Protein AF-0000000069560281 (afdb_homodimer)

Solvent-accessible surface area (backbone atoms only — not comparable to full-atom values): 14621 Å² total; per-residue (Å²): 123,73,56,8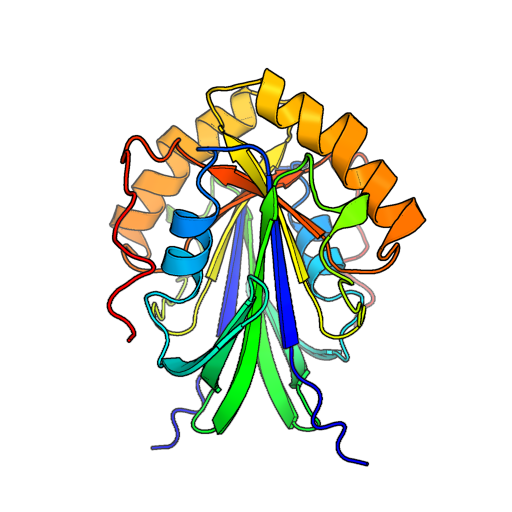0,68,67,30,37,41,36,32,35,24,57,86,56,19,25,64,69,58,49,58,46,48,71,44,64,55,45,57,71,41,85,72,50,74,56,96,66,27,39,32,31,32,36,54,55,72,82,37,77,40,53,36,33,42,34,66,38,43,60,87,38,56,87,72,64,56,81,64,80,73,44,42,61,58,26,37,35,41,41,30,16,22,69,91,32,68,64,45,39,50,45,36,66,70,45,43,48,56,50,36,35,74,73,59,46,69,70,40,33,71,44,40,34,49,26,70,57,46,80,67,79,73,80,60,71,81,52,69,87,104,122,74,58,82,69,67,30,36,41,37,32,37,24,57,88,56,19,24,66,69,56,50,58,44,48,73,45,64,53,46,56,70,4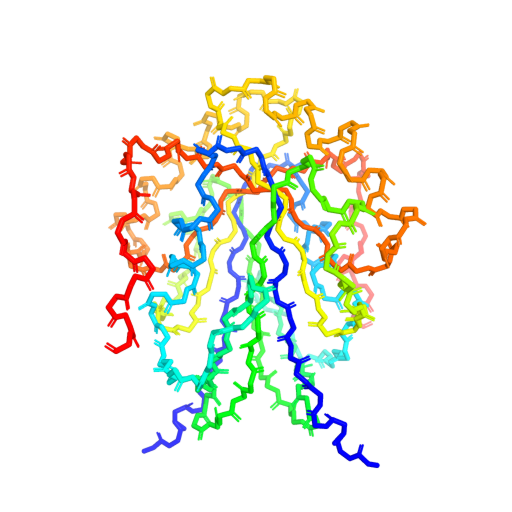1,84,73,50,75,56,95,67,28,38,32,30,31,36,55,55,72,82,36,77,40,53,36,34,40,33,66,36,44,60,87,39,58,84,74,51,68,83,65,80,72,44,43,62,57,24,39,35,42,39,31,15,22,70,91,32,69,63,45,40,49,46,37,66,71,45,42,48,57,50,36,34,73,73,59,46,67,69,40,33,69,46,40,32,48,28,69,58,46,81,65,81,72,80,62,72,84,53,66,87,102

Organism: Araneus ventricosus (NCBI:txid182803)

Sequence (266 aa):
MQGTGRHTLVIVGDSHVGKTSIARRVFQNRDLIFVSAMNGATEYQVSIQGRKFPIKILEIRNSAFLTENAIQCDAERDFAFFCYAIDDPESFQHVSERCIPLFKEHVCDTMTMVLIGNKRDHRHNAEVVHNLSMQGTGRHTLVIVGDSHVGKTSIARRVFQNRDLIFVSAMNGATEYQVSIQGRKFPIKILEIRNSAFLTENAIQCDAERDFAFFCYAIDDPESFQHVSERCIPLFKEHVCDTMTMVLIGNKRDHRHNAEVVHNLS

InterPro domains:
  IPR001806 Small GTPase [PF00071] (9-128)
  IPR003578 Small GTPase Rho [PTHR24072] (8-131)
  IPR027417 P-loop containing nucleoside triphosphate hydrolase [G3DSA:3.40.50.300] (6-131)
  IPR027417 P-loop containing nucleoside triphosphate hydrolase [SSF52540] (8-125)

pLDDT: mean 82.06, std 18.05, range [24.64, 96.75]

Foldseek 3Di:
DPCLDEEEEEEEFAPQLCSVVVVCVVCVPWDWAWDDDDQQKTWIWTDDPRDTHIYIYHYYYLVPPQPGDLPDDDQVGYEYEYTGEPVDVVRVCCRPVPRLVVCCVRPNVRHHYDYDYDHGDPDPDPPPVPPVD/DPCLDEEEEEEEFAPQLQSVVVVCVVCVPWDWAWDDDDQQKTWIWTDDPRDTHIYIYHYDYLVPPQPGDLPDDDQVGYEYEYTGEPVDVVRVCCRVVPRLVVCLVRRNVRHHYDYDYDHGDPPPPPDPVPPVD

Radius of gyration: 18.12 Å; Cα contacts (8 Å, |Δi|>4): 502; chains: 2; bounding box: 47×47×41 Å

Secondary structure (DSSP, 8-state):
----PPEEEEEEE-TTSSHHHHHHHHHTTS-EEEEEEETTEEEEEEEETTEEEEEEEEEEETTTTTTT------TTT-EEEEEEETT-HHHHHHIIIIIHHHHHHHT-SSSEEEEEEE--------STTTTT-/----PPEEEEEEE-TTSSHHHHHHHHHTTS-EEEEEEETTEEEEEEEETTEEEEEEEEEEETTTTTTS------TTT-EEEEEEETT-HHHHHHIIIIIHHHHHHHT-SSSEEEEEEE--------STTSTT-

Nearest PDB structures (foldseek):
  5n6o-assembly2_B  TM=6.800E-01  e=5.739E-06  Homo sapiens
  8gi6-assembly1_A  TM=6.087E-01  e=3.661E-06  Homo sapiens
  1m7b-assembly1_A  TM=6.892E-01  e=1.823E-05  Homo sapiens
  8gi3-assembly1_A  TM=6.063E-01  e=4.733E-06  Homo sapiens
  4xsh-assembly1_A  TM=6.094E-01  e=8.436E-06  Homo sapiens

Structure (mmCIF, N/CA/C/O backbone):
data_AF-0000000069560281-model_v1
#
loop_
_entity.id
_entity.type
_entity.pdbx_description
1 polymer 'Uncharacterized protein'
#
loop_
_atom_site.group_PDB
_atom_site.id
_atom_site.type_symbol
_atom_site.label_atom_id
_atom_site.label_alt_id
_atom_site.label_comp_id
_atom_site.label_asym_id
_atom_site.label_entity_id
_atom_site.label_seq_id
_atom_site.pdbx_PDB_ins_code
_atom_site.Cartn_x
_atom_site.Cartn_y
_atom_site.Cartn_z
_atom_site.occupancy
_atom_site.B_iso_or_equiv
_atom_site.auth_seq_id
_atom_site.auth_comp_id
_atom_site.auth_asym_id
_atom_site.auth_atom_id
_atom_site.pdbx_PDB_model_num
ATOM 1 N N . MET A 1 1 ? -4.438 -28.047 4.051 1 29.66 1 MET A N 1
ATOM 2 C CA . MET A 1 1 ? -5.5 -27.391 3.285 1 29.66 1 MET A CA 1
ATOM 3 C C . MET A 1 1 ? -4.992 -26.125 2.609 1 29.66 1 MET A C 1
ATOM 5 O O . MET A 1 1 ? -4.363 -25.281 3.252 1 29.66 1 MET A O 1
ATOM 9 N N . GLN A 1 2 ? -4.453 -26.203 1.404 1 38.09 2 GLN A N 1
ATOM 10 C CA . GLN A 1 2 ? -3.943 -25.094 0.603 1 38.09 2 GLN A CA 1
ATOM 11 C C . GLN A 1 2 ? -4.719 -23.812 0.881 1 38.09 2 GLN A C 1
ATOM 13 O O . GLN A 1 2 ? -5.938 -23.766 0.687 1 38.09 2 GLN A O 1
ATOM 18 N N . GLY A 1 3 ? -4.684 -23.25 1.915 1 45.06 3 GLY A N 1
ATOM 19 C CA . GLY A 1 3 ? -5.551 -22.234 2.49 1 45.06 3 GLY A CA 1
ATOM 20 C C . GLY A 1 3 ? -5.984 -21.172 1.486 1 45.06 3 GLY A C 1
ATOM 21 O O . GLY A 1 3 ? -5.148 -20.453 0.938 1 45.06 3 GLY A O 1
ATOM 22 N N . THR A 1 4 ? -6.938 -21.531 0.646 1 55 4 THR A N 1
ATOM 23 C CA . THR A 1 4 ? -7.711 -20.891 -0.412 1 55 4 THR A CA 1
ATOM 24 C C . THR A 1 4 ? -8.227 -19.531 0.041 1 55 4 THR A C 1
ATOM 26 O O . THR A 1 4 ? -9.281 -19.062 -0.411 1 55 4 THR A O 1
ATOM 29 N N . GLY A 1 5 ? -7.578 -18.969 1.004 1 70.62 5 GLY A N 1
ATOM 30 C CA . GLY A 1 5 ? -8.336 -17.875 1.585 1 70.62 5 GLY A CA 1
ATOM 31 C C . GLY A 1 5 ? -8.188 -16.578 0.82 1 70.62 5 GLY A C 1
ATOM 32 O O . GLY A 1 5 ? -7.25 -16.406 0.04 1 70.62 5 GLY A O 1
ATOM 33 N N . ARG A 1 6 ? -9.219 -15.875 0.735 1 80.69 6 ARG A N 1
ATOM 34 C CA . ARG A 1 6 ? -9.383 -14.57 0.096 1 80.69 6 ARG A CA 1
ATOM 35 C C . ARG A 1 6 ? -8.562 -13.5 0.808 1 80.69 6 ARG A C 1
ATOM 37 O O . ARG A 1 6 ? -8.477 -13.492 2.037 1 80.69 6 ARG A O 1
ATOM 44 N N . HIS A 1 7 ? -7.875 -12.766 -0.031 1 88.5 7 HIS A N 1
ATOM 45 C CA . HIS A 1 7 ? -7.242 -11.562 0.494 1 88.5 7 HIS A CA 1
ATOM 46 C C . HIS A 1 7 ? -8.234 -10.406 0.56 1 88.5 7 HIS A C 1
ATOM 48 O O . HIS A 1 7 ? -9.062 -10.234 -0.341 1 88.5 7 HIS A O 1
ATOM 54 N N . THR A 1 8 ? -8.188 -9.734 1.678 1 90.19 8 THR A N 1
ATOM 55 C CA . THR A 1 8 ? -9.07 -8.578 1.81 1 90.19 8 THR A CA 1
ATOM 56 C C . THR A 1 8 ? -8.258 -7.297 1.953 1 90.19 8 THR A C 1
ATOM 58 O O . THR A 1 8 ? -7.285 -7.254 2.711 1 90.19 8 THR A O 1
ATOM 61 N N . LEU A 1 9 ? -8.57 -6.328 1.176 1 93.44 9 LEU A N 1
ATOM 62 C CA . LEU A 1 9 ? -8.086 -4.961 1.349 1 93.44 9 LEU A CA 1
ATOM 63 C C . LEU A 1 9 ? -9.172 -4.07 1.938 1 93.44 9 LEU A C 1
ATOM 65 O O . LEU A 1 9 ? -10.188 -3.814 1.292 1 93.44 9 LEU A O 1
ATOM 69 N N . VAL A 1 10 ? -8.93 -3.648 3.172 1 92.31 10 VAL A N 1
ATOM 70 C CA . VAL A 1 10 ? -9.852 -2.734 3.84 1 92.31 10 VAL A CA 1
ATOM 71 C C . VAL A 1 10 ? -9.352 -1.299 3.691 1 92.31 10 VAL A C 1
ATOM 73 O O . VAL A 1 10 ? -8.203 -0.994 4.031 1 92.31 10 VAL A O 1
ATOM 76 N N . ILE A 1 11 ? -10.211 -0.471 3.148 1 93.44 11 ILE A N 1
ATOM 77 C CA . ILE A 1 11 ? -9.875 0.94 2.988 1 93.44 11 ILE A CA 1
ATOM 78 C C . ILE A 1 11 ? -10.773 1.787 3.893 1 93.44 11 ILE A C 1
ATOM 80 O O . ILE A 1 11 ? -11.992 1.778 3.75 1 93.44 11 ILE A O 1
ATOM 84 N N . VAL A 1 12 ? -10.094 2.5 4.824 1 93 12 VAL A N 1
ATOM 85 C CA . VAL A 1 12 ? -10.812 3.271 5.832 1 93 12 VAL A CA 1
ATOM 86 C C . VAL A 1 12 ? -10.461 4.75 5.699 1 93 12 VAL A C 1
ATOM 88 O O . VAL A 1 12 ? -9.305 5.102 5.445 1 93 12 VAL A O 1
ATOM 91 N N . GLY A 1 13 ? -11.406 5.602 5.906 1 94.25 13 GLY A N 1
ATOM 92 C CA . GLY A 1 13 ? -11.203 7.039 5.895 1 94.25 13 GLY A CA 1
ATOM 93 C C . GLY A 1 13 ? -12.5 7.828 5.883 1 94.25 13 GLY A C 1
ATOM 94 O O . GLY A 1 13 ? -13.578 7.254 5.742 1 94.25 13 GLY A O 1
ATOM 95 N N . ASP A 1 14 ? -12.352 9.133 6.043 1 93.12 14 ASP A N 1
ATOM 96 C CA . ASP A 1 14 ? -13.516 10.023 5.965 1 93.12 14 ASP A CA 1
ATOM 97 C C . ASP A 1 14 ? -14.062 10.086 4.543 1 93.12 14 ASP A C 1
ATOM 99 O O . ASP A 1 14 ? -13.477 9.516 3.619 1 93.12 14 ASP A O 1
ATOM 103 N N . SER A 1 15 ? -15.219 10.695 4.461 1 90.75 15 SER A N 1
ATOM 104 C CA . SER A 1 15 ? -15.766 10.961 3.133 1 90.75 15 SER A CA 1
ATOM 105 C C . SER A 1 15 ? -14.859 11.891 2.334 1 90.75 15 SER A C 1
ATOM 107 O O . SER A 1 15 ? -14.305 12.844 2.881 1 90.75 15 SER A O 1
ATOM 109 N N . HIS A 1 16 ? -14.641 11.539 1.041 1 92.38 16 HIS A N 1
ATOM 110 C CA . HIS A 1 16 ? -14.016 12.414 0.055 1 92.38 16 HIS A CA 1
ATOM 111 C C . HIS A 1 16 ? -12.5 12.438 0.226 1 92.38 16 HIS A C 1
ATOM 113 O O . HIS A 1 16 ? -11.828 13.336 -0.286 1 92.38 16 HIS A O 1
ATOM 119 N N . VAL A 1 17 ? -11.938 11.445 0.992 1 94.56 17 VAL A N 1
ATOM 120 C CA . VAL A 1 17 ? -10.492 11.492 1.191 1 94.56 17 VAL A CA 1
ATOM 121 C C . VAL A 1 17 ? -9.789 10.672 0.113 1 94.56 17 VAL A C 1
ATOM 123 O O . VAL A 1 17 ? -8.57 10.492 0.149 1 94.56 17 VAL A O 1
ATOM 126 N N . GLY A 1 18 ? -10.57 9.977 -0.85 1 93.81 18 GLY A N 1
ATOM 127 C CA . GLY A 1 18 ? -9.953 9.297 -1.979 1 93.81 18 GLY A CA 1
ATOM 128 C C . GLY A 1 18 ? -9.945 7.789 -1.832 1 93.81 18 GLY A C 1
ATOM 129 O O . GLY A 1 18 ? -9.094 7.113 -2.414 1 93.81 18 GLY A O 1
ATOM 130 N N . LYS A 1 19 ? -10.859 7.195 -1.043 1 92.88 19 LYS A N 1
ATOM 131 C CA . LYS A 1 19 ? -10.914 5.75 -0.826 1 92.88 19 LYS A CA 1
ATOM 132 C C . LYS A 1 19 ? -11.164 5.008 -2.135 1 92.88 19 LYS A C 1
ATOM 134 O O . LYS A 1 19 ? -10.43 4.082 -2.479 1 92.88 19 LYS A O 1
ATOM 139 N N . THR A 1 20 ? -12.125 5.531 -2.889 1 89.81 20 THR A N 1
ATOM 140 C CA . THR A 1 20 ? -12.469 4.895 -4.156 1 89.81 20 THR A CA 1
ATOM 141 C C . THR A 1 20 ? -11.359 5.086 -5.18 1 89.81 20 THR A C 1
ATOM 143 O O . THR A 1 20 ? -11.039 4.168 -5.938 1 89.81 20 THR A O 1
ATOM 146 N N . SER A 1 21 ? -10.766 6.27 -5.164 1 92.69 21 SER A N 1
ATOM 147 C CA . SER A 1 21 ? -9.695 6.566 -6.113 1 92.69 21 SER A CA 1
ATOM 148 C C . SER A 1 21 ? -8.469 5.688 -5.859 1 92.69 21 SER A C 1
ATOM 150 O O . SER A 1 21 ? -7.852 5.191 -6.805 1 92.69 21 SER A O 1
ATOM 152 N N . ILE A 1 22 ? -8.102 5.512 -4.602 1 93.25 22 ILE A N 1
ATOM 153 C CA . ILE A 1 22 ? -6.918 4.707 -4.32 1 93.25 22 ILE A CA 1
ATOM 154 C C . ILE A 1 22 ? -7.195 3.244 -4.648 1 93.25 22 ILE A C 1
ATOM 156 O O . ILE A 1 22 ? -6.312 2.529 -5.125 1 93.25 22 ILE A O 1
ATOM 160 N N . ALA A 1 23 ? -8.398 2.705 -4.344 1 92.38 23 ALA A N 1
ATOM 161 C CA . ALA A 1 23 ? -8.758 1.346 -4.738 1 92.38 23 ALA A CA 1
ATOM 162 C C . ALA A 1 23 ? -8.578 1.146 -6.242 1 92.38 23 ALA A C 1
ATOM 164 O O . ALA A 1 23 ? -7.988 0.152 -6.676 1 92.38 23 ALA A O 1
ATOM 165 N N . ARG A 1 24 ? -9.023 2.104 -6.934 1 91.12 24 ARG A N 1
ATOM 166 C CA . ARG A 1 24 ? -8.898 2.047 -8.383 1 91.12 24 ARG A CA 1
ATOM 167 C C . ARG A 1 24 ? -7.438 2.105 -8.812 1 91.12 24 ARG A C 1
ATOM 169 O O . ARG A 1 24 ? -7 1.327 -9.664 1 91.12 24 ARG A O 1
ATOM 176 N N . ARG A 1 25 ? -6.707 3.008 -8.266 1 89.19 25 ARG A N 1
ATOM 177 C CA . ARG A 1 25 ? -5.316 3.217 -8.672 1 89.19 25 ARG A CA 1
ATOM 178 C C . ARG A 1 25 ? -4.473 1.98 -8.383 1 89.19 25 ARG A C 1
ATOM 180 O O . ARG A 1 25 ? -3.635 1.594 -9.203 1 89.19 25 ARG A O 1
ATOM 187 N N . VAL A 1 26 ? -4.68 1.379 -7.27 1 91 26 VAL A N 1
ATOM 188 C CA . VAL A 1 26 ? -3.879 0.228 -6.863 1 91 26 VAL A CA 1
ATOM 189 C C . VAL A 1 26 ? -4.098 -0.923 -7.84 1 91 26 VAL A C 1
ATOM 191 O O . VAL A 1 26 ? -3.178 -1.7 -8.109 1 91 26 VAL A O 1
ATOM 194 N N . PHE A 1 27 ? -5.211 -0.964 -8.477 1 90 27 PHE A N 1
ATOM 195 C CA . PHE A 1 27 ? -5.504 -2.119 -9.312 1 90 27 PHE A CA 1
ATOM 196 C C . PHE A 1 27 ? -5.582 -1.715 -10.781 1 90 27 PHE A C 1
ATOM 198 O O . PHE A 1 27 ? -5.93 -2.531 -11.641 1 90 27 PHE A O 1
ATOM 205 N N . GLN A 1 28 ? -5.316 -0.511 -11.062 1 87.94 28 GLN A N 1
ATOM 206 C CA . GLN A 1 28 ? -5.523 0.038 -12.398 1 87.94 28 GLN A CA 1
ATOM 207 C C . GLN A 1 28 ? -4.691 -0.707 -13.438 1 87.94 28 GLN A C 1
ATOM 209 O O . GLN A 1 28 ? -5.121 -0.879 -14.578 1 87.94 28 GLN A O 1
ATOM 214 N N . ASN A 1 29 ? -3.494 -1.218 -13.078 1 88.12 29 ASN A N 1
ATOM 215 C CA . ASN A 1 29 ? -2.619 -1.883 -14.039 1 88.12 29 ASN A CA 1
ATOM 216 C C . ASN A 1 29 ? -2.719 -3.402 -13.93 1 88.12 29 ASN A C 1
ATOM 218 O O . ASN A 1 29 ? -1.888 -4.125 -14.484 1 88.12 29 ASN A O 1
ATOM 222 N N . ARG A 1 30 ? -3.781 -3.812 -13.242 1 88.38 30 ARG A N 1
ATOM 223 C CA . ARG A 1 30 ? -3.889 -5.246 -13 1 88.38 30 ARG A CA 1
ATOM 224 C C . ARG A 1 30 ? -5.016 -5.859 -13.82 1 88.38 30 ARG A C 1
ATOM 226 O O . ARG A 1 30 ? -5.977 -5.172 -14.18 1 88.38 30 ARG A O 1
ATOM 233 N N . ASP A 1 31 ? -4.758 -7.047 -14.078 1 90.31 31 ASP A N 1
ATOM 234 C CA . ASP A 1 31 ? -5.816 -7.832 -14.711 1 90.31 31 ASP A CA 1
ATOM 235 C C . ASP A 1 31 ? -6.828 -8.32 -13.672 1 90.31 31 ASP A C 1
ATOM 237 O O . ASP A 1 31 ? -6.539 -9.234 -12.898 1 90.31 31 ASP A O 1
ATOM 241 N N . LEU A 1 32 ? -8.008 -7.637 -13.703 1 92.12 32 LEU A N 1
ATOM 242 C CA . LEU A 1 32 ? -9.047 -7.926 -12.719 1 92.12 32 LEU A CA 1
ATOM 243 C C . LEU A 1 32 ? -10.289 -8.508 -13.398 1 92.12 32 LEU A C 1
ATOM 245 O O . LEU A 1 32 ? -10.672 -8.07 -14.484 1 92.12 32 LEU A O 1
ATOM 249 N N . ILE A 1 33 ? -10.883 -9.445 -12.734 1 94.31 33 ILE A N 1
ATOM 250 C CA . ILE A 1 33 ? -12.172 -9.992 -13.125 1 94.31 33 ILE A CA 1
ATOM 251 C C . ILE A 1 33 ? -13.188 -9.781 -12 1 94.31 33 ILE A C 1
ATOM 253 O O . ILE A 1 33 ? -12.992 -10.258 -10.883 1 94.31 33 ILE A O 1
ATOM 257 N N . PHE A 1 34 ? -14.195 -9.141 -12.359 1 94.81 34 PHE A N 1
ATOM 258 C CA . PHE A 1 34 ? -15.234 -8.891 -11.367 1 94.81 34 PHE A CA 1
ATOM 259 C C . PHE A 1 34 ? -15.953 -10.18 -11 1 94.81 34 PHE A C 1
ATOM 261 O O . PHE A 1 34 ? -16.297 -10.984 -11.875 1 94.81 34 PHE A O 1
ATOM 268 N N . VAL A 1 35 ? -16.203 -10.305 -9.664 1 95 35 VAL A N 1
ATOM 269 C CA . VAL A 1 35 ? -16.875 -11.5 -9.18 1 95 35 VAL A CA 1
ATOM 270 C C . VAL A 1 35 ? -18.234 -11.117 -8.578 1 95 35 VAL A C 1
ATOM 272 O O . VAL A 1 35 ? -19.266 -11.602 -9.031 1 95 35 VAL A O 1
ATOM 275 N N . SER A 1 36 ? -18.141 -10.18 -7.586 1 93.81 36 SER A N 1
ATOM 276 C CA . SER A 1 36 ? -19.391 -9.805 -6.922 1 93.81 36 SER A CA 1
ATOM 277 C C . SER A 1 36 ? -19.219 -8.492 -6.156 1 93.81 36 SER A C 1
ATOM 279 O O . SER A 1 36 ? -18.109 -8.031 -5.934 1 93.81 36 SER A O 1
ATOM 281 N N . ALA A 1 37 ? -20.359 -7.824 -5.879 1 89.81 37 ALA A N 1
ATOM 282 C CA . ALA A 1 37 ? -20.469 -6.695 -4.957 1 89.81 37 ALA A CA 1
ATOM 283 C C . ALA A 1 37 ? -21.609 -6.887 -3.973 1 89.81 37 ALA A C 1
ATOM 285 O O . ALA A 1 37 ? -22.781 -6.996 -4.383 1 89.81 37 ALA A O 1
ATOM 286 N N . MET A 1 38 ? -21.125 -7.039 -2.682 1 83.56 38 MET A N 1
ATOM 287 C CA . MET A 1 38 ? -22.141 -7.289 -1.658 1 83.56 38 MET A CA 1
ATOM 288 C C . MET A 1 38 ? -21.719 -6.695 -0.32 1 83.56 38 MET A C 1
ATOM 290 O O . MET A 1 38 ? -20.531 -6.695 0.02 1 83.56 38 MET A O 1
ATOM 294 N N . ASN A 1 39 ? -22.703 -6.129 0.426 1 76.31 39 ASN A N 1
ATOM 295 C CA . ASN A 1 39 ? -22.5 -5.676 1.798 1 76.31 39 ASN A CA 1
ATOM 296 C C . ASN A 1 39 ? -21.375 -4.656 1.893 1 76.31 39 ASN A C 1
ATOM 298 O O . ASN A 1 39 ? -20.531 -4.738 2.783 1 76.31 39 ASN A O 1
ATOM 302 N N . GLY A 1 40 ? -21.188 -3.934 0.835 1 74.56 40 GLY A N 1
ATOM 303 C CA . GLY A 1 40 ? -20.203 -2.852 0.862 1 74.56 40 GLY A CA 1
ATOM 304 C C . GLY A 1 40 ? -18.828 -3.277 0.399 1 74.56 40 GLY A C 1
ATOM 305 O O . GLY A 1 40 ? -17.875 -2.492 0.454 1 74.56 40 GLY A O 1
ATOM 306 N N . ALA A 1 41 ? -18.812 -4.609 -0.007 1 85.94 41 ALA A N 1
ATOM 307 C CA . ALA A 1 41 ? -17.531 -5.117 -0.491 1 85.94 41 ALA A CA 1
ATOM 308 C C . ALA A 1 41 ? -17.609 -5.496 -1.968 1 85.94 41 ALA A C 1
ATOM 310 O O . ALA A 1 41 ? -18.688 -5.848 -2.465 1 85.94 41 ALA A O 1
ATOM 311 N N . THR A 1 42 ? -16.547 -5.332 -2.607 1 91.56 42 THR A N 1
ATOM 312 C CA . THR A 1 42 ? -16.406 -5.801 -3.982 1 91.56 42 THR A CA 1
ATOM 313 C C . THR A 1 42 ? -15.344 -6.891 -4.078 1 91.56 42 THR A C 1
ATOM 315 O O . THR A 1 42 ? -14.234 -6.734 -3.555 1 91.56 42 THR A O 1
ATOM 318 N N . GLU A 1 43 ? -15.742 -7.922 -4.773 1 92.69 43 GLU A N 1
ATOM 319 C CA . GLU A 1 43 ? -14.805 -9.031 -4.926 1 92.69 43 GLU A CA 1
ATOM 320 C C . GLU A 1 43 ? -14.328 -9.156 -6.371 1 92.69 43 GLU A C 1
ATOM 322 O O . GLU A 1 43 ? -15.125 -9.047 -7.305 1 92.69 43 GLU A O 1
ATOM 327 N N . TYR A 1 44 ? -13.055 -9.367 -6.512 1 94.12 44 TYR A N 1
ATOM 328 C CA . TYR A 1 44 ? -12.414 -9.594 -7.805 1 94.12 44 TYR A CA 1
ATOM 329 C C . TYR A 1 44 ? -11.531 -10.828 -7.777 1 94.12 44 TYR A C 1
ATOM 331 O O . TYR A 1 44 ? -11.227 -11.359 -6.703 1 94.12 44 TYR A O 1
ATOM 339 N N . GLN A 1 45 ? -11.266 -11.266 -8.984 1 94.62 45 GLN A N 1
ATOM 340 C CA . GLN A 1 45 ? -10.078 -12.094 -9.18 1 94.62 45 GLN A CA 1
ATOM 341 C C . GLN A 1 45 ? -8.938 -11.289 -9.797 1 94.62 45 GLN A C 1
ATOM 343 O O . GLN A 1 45 ? -9.141 -10.578 -10.781 1 94.62 45 GLN A O 1
ATOM 348 N N . VAL A 1 46 ? -7.828 -11.398 -9.219 1 91.12 46 VAL A N 1
ATOM 349 C CA . VAL A 1 46 ? -6.66 -10.711 -9.766 1 91.12 46 VAL A CA 1
ATOM 350 C C . VAL A 1 46 ? -5.668 -11.734 -10.305 1 91.12 46 VAL A C 1
ATOM 352 O O . VAL A 1 46 ? -5.434 -12.773 -9.68 1 91.12 46 VAL A O 1
ATOM 355 N N . SER A 1 47 ? -5.102 -11.414 -11.43 1 89.12 47 SER A N 1
ATOM 356 C CA . SER A 1 47 ? -4.125 -12.312 -12.039 1 89.12 47 SER A CA 1
ATOM 357 C C . SER A 1 47 ? -2.705 -11.953 -11.609 1 89.12 47 SER A C 1
ATOM 359 O O . SER A 1 47 ? -2.275 -10.812 -11.758 1 89.12 47 SER A O 1
ATOM 361 N N . ILE A 1 48 ? -2.033 -12.891 -11.039 1 84.06 48 ILE A N 1
ATOM 362 C CA . ILE A 1 48 ? -0.621 -12.758 -10.695 1 84.06 48 ILE A CA 1
ATOM 363 C C . ILE A 1 48 ? 0.176 -13.891 -11.336 1 84.06 48 ILE A C 1
ATOM 365 O O . ILE A 1 48 ? -0.024 -15.062 -10.992 1 84.06 48 ILE A O 1
ATOM 369 N N . GLN A 1 49 ? 1.072 -13.484 -12.242 1 82.31 49 GLN A N 1
ATOM 370 C CA . GLN A 1 49 ? 1.913 -14.461 -12.93 1 82.31 49 GLN A CA 1
ATOM 371 C C . GLN A 1 49 ? 1.076 -15.602 -13.5 1 82.31 49 GLN A C 1
ATOM 373 O O . GLN A 1 49 ? 1.396 -16.781 -13.305 1 82.31 49 GLN A O 1
ATOM 378 N N . GLY A 1 50 ? -0.06 -15.258 -14 1 81.88 50 GLY A N 1
ATOM 379 C CA . GLY A 1 50 ? -0.892 -16.203 -14.742 1 81.88 50 GLY A CA 1
ATOM 380 C C . GLY A 1 50 ? -1.872 -16.953 -13.859 1 81.88 50 GLY A C 1
ATOM 381 O O . GLY A 1 50 ? -2.594 -17.828 -14.336 1 81.88 50 GLY A O 1
ATOM 382 N N . ARG A 1 51 ? -1.899 -16.641 -12.688 1 86.38 51 ARG A N 1
ATOM 383 C CA . ARG A 1 51 ? -2.83 -17.25 -11.75 1 86.38 51 ARG A CA 1
ATOM 384 C C . ARG A 1 51 ? -3.82 -16.234 -11.211 1 86.38 51 ARG A C 1
ATOM 386 O O . ARG A 1 51 ? -3.471 -15.07 -11.008 1 86.38 51 ARG A O 1
ATOM 393 N N . LYS A 1 52 ? -4.984 -16.781 -10.938 1 90.12 52 LYS A N 1
ATOM 394 C CA . LYS A 1 52 ? -6.039 -15.898 -10.445 1 90.12 52 LYS A CA 1
ATOM 395 C C . LYS A 1 52 ? -6.234 -16.062 -8.938 1 90.12 52 LYS A C 1
ATOM 397 O O . LYS A 1 52 ? -6.277 -17.188 -8.43 1 90.12 52 LYS A O 1
ATOM 402 N N . PHE A 1 53 ? -6.32 -14.938 -8.258 1 89.88 53 PHE A N 1
ATOM 403 C CA . PHE A 1 53 ? -6.52 -14.914 -6.816 1 89.88 53 PHE A CA 1
ATOM 404 C C . PHE A 1 53 ? -7.699 -14.023 -6.449 1 89.88 53 PHE A C 1
ATOM 406 O O . PHE A 1 53 ? -7.875 -12.945 -7.027 1 89.88 53 PHE A O 1
ATOM 413 N N . PRO A 1 54 ? -8.484 -14.5 -5.547 1 91.88 54 PRO A N 1
ATOM 414 C CA . PRO A 1 54 ? -9.586 -13.633 -5.102 1 91.88 54 PRO A CA 1
ATOM 415 C C . PRO A 1 54 ? -9.109 -12.492 -4.199 1 91.88 54 PRO A C 1
ATOM 417 O O . PRO A 1 54 ? -8.234 -12.695 -3.355 1 91.88 54 PRO A O 1
ATOM 420 N N . ILE A 1 55 ? -9.672 -11.383 -4.414 1 92.62 55 ILE A N 1
ATOM 421 C CA . ILE A 1 55 ? -9.422 -10.234 -3.549 1 92.62 55 ILE A CA 1
ATOM 422 C C . ILE A 1 55 ? -10.734 -9.5 -3.287 1 92.62 55 ILE A C 1
ATOM 424 O O . ILE A 1 55 ? -11.555 -9.336 -4.195 1 92.62 55 ILE A O 1
ATOM 428 N N . LYS A 1 56 ? -10.922 -9.234 -2.072 1 92.62 56 LYS A N 1
ATOM 429 C CA . LYS A 1 56 ? -12.07 -8.445 -1.639 1 92.62 56 LYS A CA 1
ATOM 430 C C . LYS A 1 56 ? -11.648 -7.043 -1.211 1 92.62 56 LYS A C 1
ATOM 432 O O . LYS A 1 56 ? -10.672 -6.883 -0.475 1 92.62 56 LYS A O 1
ATOM 437 N N . ILE A 1 57 ? -12.383 -6.043 -1.703 1 93.5 57 ILE A N 1
ATOM 438 C CA . ILE A 1 57 ? -12.117 -4.656 -1.332 1 93.5 57 ILE A CA 1
ATOM 439 C C . ILE A 1 57 ? -13.289 -4.109 -0.513 1 93.5 57 ILE A C 1
ATOM 441 O O . ILE A 1 57 ? -14.43 -4.117 -0.972 1 93.5 57 ILE A O 1
ATOM 445 N N . LEU A 1 58 ? -12.984 -3.734 0.638 1 91.44 58 LEU A N 1
ATOM 446 C CA . LEU A 1 58 ? -13.977 -3.135 1.527 1 91.44 58 LEU A CA 1
ATOM 447 C C . LEU A 1 58 ? -13.648 -1.669 1.794 1 91.44 58 LEU A C 1
ATOM 449 O O . LEU A 1 58 ? -12.578 -1.353 2.316 1 91.44 58 LEU A O 1
ATOM 453 N N . GLU A 1 59 ? -14.492 -0.791 1.395 1 90 59 GLU A N 1
ATOM 454 C CA . GLU A 1 59 ? -14.344 0.634 1.675 1 90 59 GLU A CA 1
ATOM 455 C C . GLU A 1 59 ? -15.281 1.078 2.793 1 90 59 GLU A C 1
ATOM 457 O O . GLU A 1 59 ? -16.5 0.973 2.666 1 90 59 GLU A O 1
ATOM 462 N N . ILE A 1 60 ? -14.68 1.616 3.791 1 88.69 60 ILE A N 1
ATOM 463 C CA . ILE A 1 60 ? -15.453 1.921 4.988 1 88.69 60 ILE A CA 1
ATOM 464 C C . ILE A 1 60 ? -15.188 3.361 5.422 1 88.69 60 ILE A C 1
ATOM 466 O O . ILE A 1 60 ? -14.047 3.814 5.426 1 88.69 60 ILE A O 1
ATOM 470 N N . ARG A 1 61 ? -16.297 3.973 5.816 1 88.5 61 ARG A N 1
ATOM 471 C CA . ARG A 1 61 ? -16.141 5.297 6.41 1 88.5 61 ARG A CA 1
ATOM 472 C C . ARG A 1 61 ? -15.719 5.195 7.871 1 88.5 61 ARG A C 1
ATOM 474 O O . ARG A 1 61 ? -16.125 4.273 8.578 1 88.5 61 ARG A O 1
ATOM 481 N N . ASN A 1 62 ? -15.023 6.156 8.328 1 81.56 62 ASN A N 1
ATOM 482 C CA . ASN A 1 62 ? -14.539 6.191 9.703 1 81.56 62 ASN A CA 1
ATOM 483 C C . ASN A 1 62 ? -15.68 6.074 10.703 1 81.56 62 ASN A C 1
ATOM 485 O O . ASN A 1 62 ? -15.516 5.488 11.773 1 81.56 62 ASN A O 1
ATOM 489 N N . SER A 1 63 ? -16.734 6.555 10.367 1 76.12 63 SER A N 1
ATOM 490 C CA . SER A 1 63 ? -17.859 6.578 11.289 1 76.12 63 SER A CA 1
ATOM 491 C C . SER A 1 63 ? -18.562 5.227 11.336 1 76.12 63 SER A C 1
ATOM 493 O O . SER A 1 63 ? -19.359 4.965 12.242 1 76.12 63 SER A O 1
ATOM 495 N N . ALA A 1 64 ? -18.219 4.359 10.508 1 72.19 64 ALA A N 1
ATOM 496 C CA . ALA A 1 64 ? -19.047 3.172 10.328 1 72.19 64 ALA A CA 1
ATOM 497 C C . ALA A 1 64 ? -18.266 1.904 10.664 1 72.19 64 ALA A C 1
ATOM 499 O O . ALA A 1 64 ? -18.812 0.803 10.641 1 72.19 64 ALA A O 1
ATOM 500 N N . PHE A 1 65 ? -17.047 1.978 10.914 1 65.75 65 PHE A N 1
ATOM 501 C CA . PHE A 1 65 ? -16.281 0.733 10.875 1 65.75 65 PHE A CA 1
ATOM 502 C C . PHE A 1 65 ? -16.531 -0.091 12.133 1 65.75 65 PHE A C 1
ATOM 504 O O . PHE A 1 65 ? -16.328 -1.306 12.141 1 65.75 65 PHE A O 1
ATOM 511 N N . LEU A 1 66 ? -17.016 0.528 13.188 1 64.56 66 LEU A N 1
ATOM 512 C CA . LEU A 1 66 ? -17.281 -0.234 14.406 1 64.56 66 LEU A CA 1
ATOM 513 C C . LEU A 1 66 ? -18.641 -0.922 14.32 1 64.56 66 LEU A C 1
ATOM 515 O O . LEU A 1 66 ? -18.922 -1.849 15.086 1 64.56 66 LEU A O 1
ATOM 519 N N . THR A 1 67 ? -19.516 -0.401 13.68 1 61.31 67 THR A N 1
ATOM 52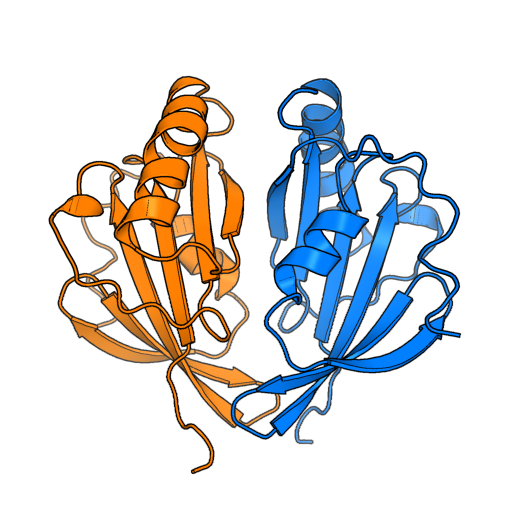0 C CA . THR A 1 67 ? -20.875 -0.937 13.648 1 61.31 67 THR A CA 1
ATOM 521 C C . THR A 1 67 ? -21.031 -1.913 12.492 1 61.31 67 THR A C 1
ATOM 523 O O . THR A 1 67 ? -21.781 -2.895 12.602 1 61.31 67 THR A O 1
ATOM 526 N N . GLU A 1 68 ? -20.859 -1.392 11.469 1 57.84 68 GLU A N 1
ATOM 527 C CA . GLU A 1 68 ? -21.297 -2.113 10.273 1 57.84 68 GLU A CA 1
ATOM 528 C C . GLU A 1 68 ? -20.516 -3.414 10.102 1 57.84 68 GLU A C 1
ATOM 530 O O . GLU A 1 68 ? -21.109 -4.473 9.875 1 57.84 68 GLU A O 1
ATOM 535 N N . ASN A 1 69 ? -19.391 -3.418 9.359 1 55.28 69 ASN A N 1
ATOM 536 C CA . ASN A 1 69 ? -18.938 -4.496 8.477 1 55.28 69 ASN A CA 1
ATOM 537 C C . ASN A 1 69 ? -18 -5.449 9.195 1 55.28 69 ASN A C 1
ATOM 539 O O . ASN A 1 69 ? -17 -5.016 9.773 1 55.28 69 ASN A O 1
ATOM 543 N N . ALA A 1 70 ? -18.766 -6.367 9.68 1 61.41 70 ALA A N 1
ATOM 544 C CA . ALA A 1 70 ? -17.969 -7.441 10.266 1 61.41 70 ALA A CA 1
ATOM 545 C C . ALA A 1 70 ? -16.719 -7.734 9.43 1 61.41 70 ALA A C 1
ATOM 547 O O . ALA A 1 70 ? -16.812 -8.383 8.383 1 61.41 70 ALA A O 1
ATOM 548 N N . ILE A 1 71 ? -15.852 -6.758 9.531 1 72.25 71 ILE A N 1
ATOM 549 C CA . ILE A 1 71 ? -14.555 -7.031 8.914 1 72.25 71 ILE A CA 1
ATOM 550 C C . ILE A 1 71 ? -13.945 -8.289 9.523 1 72.25 71 ILE A C 1
ATOM 552 O O . ILE A 1 71 ? -13.805 -8.383 10.75 1 72.25 71 ILE A O 1
ATOM 556 N N . GLN A 1 72 ? -14.047 -9.25 8.648 1 77.12 72 GLN A N 1
ATOM 557 C CA . GLN A 1 72 ? -13.266 -10.414 9.062 1 77.12 72 GLN A CA 1
ATOM 558 C C . GLN A 1 72 ? -11.781 -10.211 8.758 1 77.12 72 GLN A C 1
ATOM 560 O O . GLN A 1 72 ? -11.414 -9.812 7.652 1 77.12 72 GLN A O 1
ATOM 565 N N . CYS A 1 73 ? -10.945 -10.336 9.789 1 77.62 73 CYS A N 1
ATOM 566 C CA . CYS A 1 73 ? -9.523 -10.031 9.695 1 77.62 73 CYS A CA 1
ATOM 567 C C . CYS A 1 73 ? -8.695 -11.305 9.633 1 77.62 73 CYS A C 1
ATOM 569 O O . CYS A 1 73 ? -8.859 -12.195 10.469 1 77.62 73 CYS A O 1
ATOM 571 N N . ASP A 1 74 ? -7.906 -11.391 8.617 1 86.31 74 ASP A N 1
ATOM 572 C CA . ASP A 1 74 ? -6.781 -12.32 8.555 1 86.31 74 ASP A CA 1
ATOM 573 C C . ASP A 1 74 ? -5.457 -11.57 8.406 1 86.31 74 ASP A C 1
ATOM 575 O O . ASP A 1 74 ? -5.098 -11.148 7.309 1 86.31 74 ASP A O 1
ATOM 579 N N . ALA A 1 75 ? -4.738 -11.5 9.57 1 83.25 75 ALA A N 1
ATOM 580 C CA . ALA A 1 75 ? -3.557 -10.648 9.648 1 83.25 75 ALA A CA 1
ATOM 581 C C . ALA A 1 75 ? -2.477 -11.109 8.672 1 83.25 75 ALA A C 1
ATOM 583 O O . ALA A 1 75 ? -1.611 -10.328 8.281 1 83.25 75 ALA A O 1
ATOM 584 N N . GLU A 1 76 ? -2.5 -12.289 8.297 1 84.19 76 GLU A N 1
ATOM 585 C CA . GLU A 1 76 ? -1.462 -12.836 7.43 1 84.19 76 GLU A CA 1
ATOM 586 C C . GLU A 1 76 ? -1.77 -12.555 5.961 1 84.19 76 GLU A C 1
ATOM 588 O O . GLU A 1 76 ? -0.894 -12.688 5.105 1 84.19 76 GLU A O 1
ATOM 593 N N . ARG A 1 77 ? -3.033 -12.102 5.797 1 85.06 77 ARG A N 1
ATOM 594 C CA . ARG A 1 77 ? -3.426 -11.977 4.395 1 85.06 77 ARG A CA 1
ATOM 595 C C . ARG A 1 77 ? -3.967 -10.578 4.105 1 85.06 77 ARG A C 1
ATOM 597 O O . ARG A 1 77 ? -3.797 -10.055 3.002 1 85.06 77 ARG A O 1
ATOM 604 N N . ASP A 1 78 ? -4.582 -10.047 5.105 1 88.81 78 ASP A N 1
ATOM 605 C CA . ASP A 1 78 ? -5.363 -8.844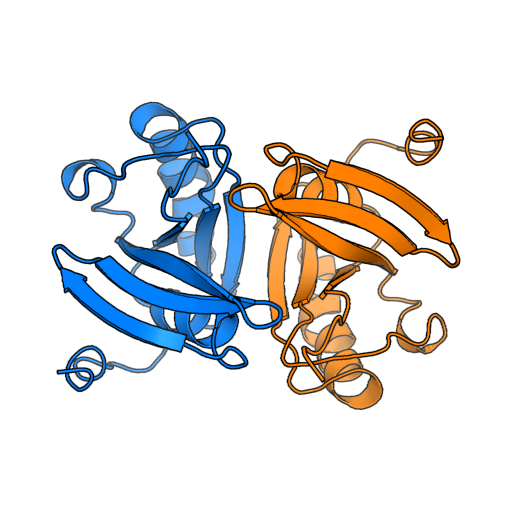 4.844 1 88.81 78 ASP A CA 1
ATOM 606 C C . ASP A 1 78 ? -4.523 -7.586 5.062 1 88.81 78 ASP A C 1
ATOM 608 O O . ASP A 1 78 ? -3.51 -7.625 5.758 1 88.81 78 ASP A O 1
ATOM 612 N N . PHE A 1 79 ? -4.938 -6.523 4.379 1 92.38 79 PHE A N 1
ATOM 613 C CA . PHE A 1 79 ? -4.297 -5.215 4.461 1 92.38 79 PHE A CA 1
ATOM 614 C C . PHE A 1 79 ? -5.324 -4.129 4.766 1 92.38 79 PHE A C 1
ATOM 616 O O . PHE A 1 79 ? -6.484 -4.234 4.363 1 92.38 79 PHE A O 1
ATOM 623 N N . ALA A 1 80 ? -4.855 -3.139 5.449 1 93.88 80 ALA A N 1
ATOM 624 C CA . ALA A 1 80 ? -5.715 -1.98 5.684 1 93.88 80 ALA A CA 1
ATOM 625 C C . ALA A 1 80 ? -5.035 -0.692 5.227 1 93.88 80 ALA A C 1
ATOM 627 O O . ALA A 1 80 ? -3.893 -0.42 5.602 1 93.88 80 ALA A O 1
ATOM 628 N N . PHE A 1 81 ? -5.75 0.032 4.375 1 95.75 81 PHE A N 1
ATOM 629 C CA . PHE A 1 81 ? -5.367 1.39 4.004 1 95.75 81 PHE A CA 1
ATOM 630 C C . PHE A 1 81 ? -6.152 2.412 4.812 1 95.75 81 PHE A C 1
ATOM 632 O O . PHE A 1 81 ? -7.383 2.449 4.754 1 95.75 81 PHE A O 1
ATOM 639 N N . PHE A 1 82 ? -5.406 3.119 5.594 1 96.31 82 PHE A N 1
ATOM 640 C CA . PHE A 1 82 ? -6.02 4.254 6.273 1 96.31 82 PHE A CA 1
ATOM 641 C C . PHE A 1 82 ? -5.738 5.551 5.523 1 96.31 82 PHE A C 1
ATOM 643 O O . PHE A 1 82 ? -4.59 5.996 5.453 1 96.31 82 PHE A O 1
ATOM 650 N N . CYS A 1 83 ? -6.801 6.121 5.039 1 96.75 83 CYS A N 1
ATOM 651 C CA . CYS A 1 83 ? -6.66 7.207 4.078 1 96.75 83 CYS A CA 1
ATOM 652 C C . CYS A 1 83 ? -7.004 8.547 4.715 1 96.75 83 CYS A C 1
ATOM 654 O O . CYS A 1 83 ? -7.898 8.625 5.562 1 96.75 83 CYS A O 1
ATOM 656 N N . TYR A 1 84 ? -6.355 9.562 4.332 1 96.19 84 TYR A N 1
ATOM 657 C CA . TYR A 1 84 ? -6.648 10.953 4.664 1 96.19 84 TYR A CA 1
ATOM 658 C C . TYR A 1 84 ? -6.328 11.875 3.494 1 96.19 84 TYR A C 1
ATOM 660 O O . TYR A 1 84 ? -5.629 11.477 2.559 1 96.19 84 TYR A O 1
ATOM 668 N N . ALA A 1 85 ? -6.906 12.977 3.543 1 94.38 85 ALA A N 1
ATOM 669 C CA . ALA A 1 85 ? -6.605 13.992 2.529 1 94.38 85 ALA A CA 1
ATOM 670 C C . ALA A 1 85 ? -5.387 14.82 2.924 1 94.38 85 ALA A C 1
ATOM 672 O O . ALA A 1 85 ? -5.328 15.359 4.031 1 94.38 85 ALA A O 1
ATOM 673 N N . ILE A 1 86 ? -4.477 14.938 2.055 1 91.56 86 ILE A N 1
ATOM 674 C CA . ILE A 1 86 ? -3.191 15.555 2.357 1 91.56 86 ILE A CA 1
ATOM 675 C C . ILE A 1 86 ? -3.391 17.047 2.66 1 91.56 86 ILE A C 1
ATOM 677 O O . ILE A 1 86 ? -2.615 17.641 3.41 1 91.56 86 ILE A O 1
ATOM 681 N N . ASP A 1 87 ? -4.395 17.641 2.131 1 89.81 87 ASP A N 1
ATOM 682 C CA . ASP A 1 87 ? -4.652 19.047 2.354 1 89.81 87 ASP A CA 1
ATOM 683 C C . ASP A 1 87 ? -5.652 19.266 3.488 1 89.81 87 ASP A C 1
ATOM 685 O O . ASP A 1 87 ? -6.133 20.375 3.703 1 89.81 87 ASP A O 1
ATOM 689 N N . ASP A 1 88 ? -5.996 18.203 4.23 1 93.44 88 ASP A N 1
ATOM 690 C CA . ASP A 1 88 ? -6.961 18.25 5.324 1 93.44 88 ASP A CA 1
ATOM 691 C C . ASP A 1 88 ? -6.391 17.641 6.594 1 93.44 88 ASP A C 1
ATOM 693 O O . ASP A 1 88 ? -6.609 16.453 6.867 1 93.44 88 ASP A O 1
ATOM 697 N N . PRO A 1 89 ? -5.797 18.453 7.441 1 91.56 89 PRO A N 1
ATOM 698 C CA . PRO A 1 89 ? -5.176 17.953 8.664 1 91.56 89 PRO A CA 1
ATOM 699 C C . PRO A 1 89 ? -6.18 17.266 9.602 1 91.56 89 PRO A C 1
ATOM 701 O O . PRO A 1 89 ? -5.82 16.359 10.352 1 91.56 89 PRO A O 1
ATOM 704 N N . GLU A 1 90 ? -7.367 17.734 9.531 1 94.38 90 GLU A N 1
ATOM 705 C CA . GLU A 1 90 ? -8.398 17.125 10.375 1 94.38 90 GLU A CA 1
ATOM 706 C C . GLU A 1 90 ? -8.656 15.68 9.977 1 94.38 90 GLU A C 1
ATOM 708 O O . GLU A 1 90 ? 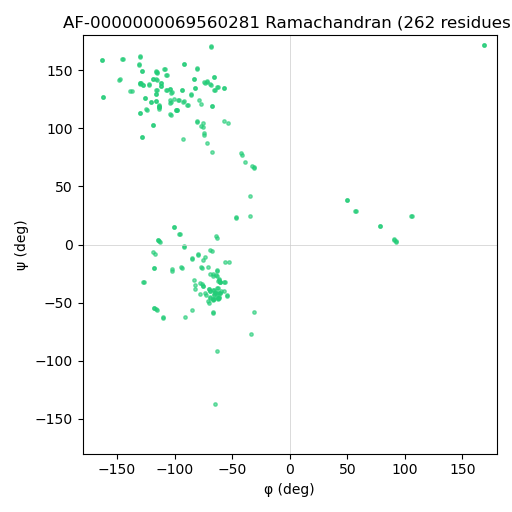-8.859 14.82 10.844 1 94.38 90 GLU A O 1
ATOM 713 N N . SER A 1 91 ? -8.703 15.406 8.672 1 93.69 91 SER A N 1
ATOM 714 C CA . SER A 1 91 ? -8.898 14.031 8.219 1 93.69 91 SER A CA 1
ATOM 715 C C . SER A 1 91 ? -7.766 13.125 8.695 1 93.69 91 SER A C 1
ATOM 717 O O . SER A 1 91 ? -7.996 11.969 9.047 1 93.69 91 SER A O 1
ATOM 719 N N . PHE A 1 92 ? -6.566 13.703 8.812 1 94.19 92 PHE A N 1
ATOM 720 C CA . PHE A 1 92 ? -5.426 12.953 9.32 1 94.19 92 PHE A CA 1
ATOM 721 C C . PHE A 1 92 ? -5.582 12.672 10.812 1 94.19 92 PHE A C 1
ATOM 723 O O . PHE A 1 92 ? -5.387 11.539 11.258 1 94.19 92 PHE A O 1
ATOM 730 N N . GLN A 1 93 ? -5.848 13.68 11.422 1 94 93 GLN A N 1
ATOM 731 C CA . GLN A 1 93 ? -6.004 13.523 12.867 1 94 93 GLN A CA 1
ATOM 732 C C . GLN A 1 93 ? -7.086 12.5 13.203 1 94 93 GLN A C 1
ATOM 734 O O . GLN A 1 93 ? -6.91 11.672 14.094 1 94 93 GLN A O 1
ATOM 739 N N . HIS A 1 94 ? -8.156 12.523 12.461 1 94.88 94 HIS A N 1
ATOM 740 C CA . HIS A 1 94 ? -9.258 11.594 12.688 1 94.88 94 HIS A CA 1
ATOM 741 C C . HIS A 1 94 ? -8.812 10.148 12.484 1 94.88 94 HIS A C 1
ATOM 743 O O . HIS A 1 94 ? -9.078 9.289 13.328 1 94.88 94 HIS A O 1
ATOM 749 N N . VAL A 1 95 ? -8.133 9.938 11.461 1 94.38 95 VAL A N 1
ATOM 750 C CA . VAL A 1 95 ? -7.738 8.57 11.141 1 94.38 95 VAL A CA 1
ATOM 751 C C . VAL A 1 95 ? -6.637 8.102 12.094 1 94.38 95 VAL A C 1
ATOM 753 O O . VAL A 1 95 ? -6.695 6.992 12.625 1 94.38 95 VAL A O 1
ATOM 756 N N . SER A 1 96 ? -5.672 8.906 12.406 1 92.69 96 SER A N 1
ATOM 757 C CA . SER A 1 96 ? -4.492 8.508 13.164 1 92.69 96 SER A CA 1
ATOM 758 C C . SER A 1 96 ? -4.801 8.414 14.656 1 92.69 96 SER A C 1
ATOM 760 O O . SER A 1 96 ? -4.281 7.535 15.344 1 92.69 96 SER A O 1
ATOM 762 N N . GLU A 1 97 ? -5.645 9.219 15.109 1 92.12 97 GLU A N 1
ATOM 763 C CA . GLU A 1 97 ? -5.836 9.305 16.547 1 92.12 97 GLU A CA 1
ATOM 764 C C . GLU A 1 97 ? -7.102 8.57 16.984 1 92.12 97 GLU A C 1
ATOM 766 O O . GLU A 1 97 ? -7.258 8.234 18.156 1 92.12 97 GLU A O 1
ATOM 771 N N . ARG A 1 98 ? -7.996 8.391 16.031 1 91.12 98 ARG A N 1
ATOM 772 C CA . ARG A 1 98 ? -9.266 7.785 16.422 1 91.12 98 ARG A CA 1
ATOM 773 C C . ARG A 1 98 ? -9.477 6.453 15.711 1 91.12 98 ARG A C 1
ATOM 775 O O . ARG A 1 98 ? -9.57 5.41 16.359 1 91.12 98 ARG A O 1
ATOM 782 N N . CYS A 1 99 ? -9.406 6.453 14.422 1 92.25 99 CYS A N 1
ATOM 783 C CA . CYS A 1 99 ? -9.805 5.285 13.648 1 92.25 99 CYS A CA 1
ATOM 784 C C . CYS A 1 99 ? -8.82 4.137 13.852 1 92.25 99 CYS A C 1
ATOM 786 O O . CYS A 1 99 ? -9.234 3.008 14.133 1 92.25 99 CYS A O 1
ATOM 788 N N . ILE A 1 100 ? -7.566 4.441 13.781 1 92.5 100 ILE A N 1
ATOM 789 C CA . ILE A 1 100 ? -6.559 3.389 13.836 1 92.5 100 ILE A CA 1
ATOM 790 C C . ILE A 1 100 ? -6.57 2.734 15.219 1 92.5 100 ILE A C 1
ATOM 792 O O . ILE A 1 100 ? -6.637 1.509 15.328 1 92.5 100 ILE A O 1
ATOM 796 N N . PRO A 1 101 ? -6.59 3.521 16.297 1 91.94 101 PRO A N 1
ATOM 797 C CA . PRO A 1 101 ? -6.656 2.879 17.609 1 91.94 101 PRO A CA 1
ATOM 798 C C . PRO A 1 101 ? -7.914 2.029 17.781 1 91.94 101 PRO A C 1
ATOM 800 O O . PRO A 1 101 ? -7.84 0.914 18.312 1 91.94 101 PRO A O 1
ATOM 803 N N . LEU A 1 102 ? -9.016 2.473 17.359 1 88.69 102 LEU A N 1
ATOM 804 C CA . LEU A 1 102 ? -10.266 1.733 17.469 1 88.69 102 LEU A CA 1
ATOM 805 C C . LEU A 1 102 ? -10.234 0.47 16.625 1 88.69 102 LEU A C 1
ATOM 807 O O . LEU A 1 102 ? -10.727 -0.579 17.031 1 88.69 102 LEU A O 1
ATOM 811 N N . PHE A 1 103 ? -9.664 0.585 15.484 1 90.5 103 PHE A N 1
ATOM 812 C CA . PHE A 1 103 ? -9.531 -0.553 14.578 1 90.5 103 PHE A CA 1
ATOM 813 C C . PHE A 1 103 ? -8.672 -1.646 15.211 1 90.5 103 PHE A C 1
ATOM 815 O O . PHE A 1 103 ? -9.047 -2.82 15.195 1 90.5 103 PHE A O 1
ATOM 822 N N . LYS A 1 104 ? -7.582 -1.269 15.758 1 89.75 104 LYS A N 1
ATOM 823 C CA . LYS A 1 104 ? -6.684 -2.217 16.406 1 89.75 104 LYS A CA 1
ATOM 824 C C . LYS A 1 104 ? -7.367 -2.895 17.594 1 89.75 104 LYS A C 1
ATOM 826 O O . LYS A 1 104 ? -7.188 -4.094 17.812 1 89.75 104 LYS A O 1
ATOM 831 N N . GLU A 1 105 ? -8.109 -2.109 18.234 1 88.81 105 GLU A N 1
ATOM 832 C CA . GLU A 1 105 ? -8.75 -2.611 19.438 1 88.81 105 GLU A CA 1
ATOM 833 C C . GLU A 1 105 ? -9.914 -3.539 19.109 1 88.81 105 GLU A C 1
ATOM 835 O O . GLU A 1 105 ? -10.109 -4.562 19.766 1 88.81 105 GLU A O 1
ATOM 840 N N . HIS A 1 106 ? -10.648 -3.252 18.031 1 86.81 106 HIS A N 1
ATOM 841 C CA . HIS A 1 106 ? -11.945 -3.902 17.875 1 86.81 106 HIS A CA 1
ATOM 842 C C . HIS A 1 106 ? -11.992 -4.762 16.625 1 86.81 106 HIS A C 1
ATOM 844 O O . HIS A 1 106 ? -12.883 -5.594 16.453 1 86.81 106 HIS A O 1
ATOM 850 N N . VAL A 1 107 ? -11.102 -4.512 15.68 1 86.44 107 VAL A N 1
ATOM 851 C CA . VAL A 1 107 ? -11.164 -5.234 14.414 1 86.44 107 VAL A CA 1
ATOM 852 C C . VAL A 1 107 ? -9.984 -6.191 14.305 1 86.44 107 VAL A C 1
ATOM 854 O O . VAL A 1 107 ? -10.164 -7.414 14.273 1 86.44 107 VAL A O 1
ATOM 857 N N . CYS A 1 108 ? -8.789 -5.605 14.281 1 86.31 108 CYS A N 1
ATOM 858 C CA . CYS A 1 108 ? -7.598 -6.426 14.109 1 86.31 108 CYS A CA 1
ATOM 859 C C . CYS A 1 108 ? -6.348 -5.668 14.547 1 86.31 108 CYS A C 1
ATOM 861 O O . CYS A 1 108 ? -6.031 -4.617 13.992 1 86.31 108 CYS A O 1
ATOM 863 N N . ASP A 1 109 ? -5.57 -6.219 15.398 1 87.5 109 ASP A N 1
ATOM 864 C CA . ASP A 1 109 ? -4.41 -5.508 15.93 1 87.5 109 ASP A CA 1
ATOM 865 C C . ASP A 1 109 ? -3.152 -5.832 15.125 1 87.5 109 ASP A C 1
ATOM 867 O O . ASP A 1 109 ? -2.215 -5.031 15.086 1 87.5 109 ASP A O 1
ATOM 871 N N . THR A 1 110 ? -3.162 -6.891 14.406 1 88.69 110 THR A N 1
ATOM 872 C CA . THR A 1 110 ? -1.909 -7.352 13.812 1 88.69 110 THR A CA 1
ATOM 873 C C . THR A 1 110 ? -1.949 -7.227 12.289 1 88.69 110 THR A C 1
ATOM 875 O O . THR A 1 110 ? -0.995 -7.602 11.609 1 88.69 110 THR A O 1
ATOM 878 N N . MET A 1 111 ? -2.996 -6.723 11.805 1 89.44 111 MET A N 1
ATOM 879 C CA . MET A 1 111 ? -3.104 -6.539 10.359 1 89.44 111 MET A CA 1
ATOM 880 C C . MET A 1 111 ? -2.098 -5.508 9.867 1 89.44 111 MET A C 1
ATOM 882 O O . MET A 1 111 ? -1.787 -4.547 10.57 1 89.44 111 MET A O 1
ATOM 886 N N . THR A 1 112 ? -1.604 -5.781 8.695 1 91.44 112 THR A N 1
ATOM 887 C CA . THR A 1 112 ? -0.729 -4.797 8.07 1 91.44 112 THR A CA 1
ATOM 888 C C . THR A 1 112 ? -1.511 -3.537 7.707 1 91.44 112 THR A C 1
ATOM 890 O O . THR A 1 112 ? -2.512 -3.607 6.988 1 91.44 112 THR A O 1
ATOM 893 N N . MET A 1 113 ? -1.063 -2.4 8.328 1 93.25 113 MET A N 1
ATOM 894 C CA . MET A 1 113 ? -1.753 -1.131 8.125 1 93.25 113 MET A CA 1
ATOM 895 C C . MET A 1 113 ? -0.801 -0.08 7.562 1 93.25 113 MET A C 1
ATOM 897 O O . MET A 1 113 ? 0.354 0.005 7.98 1 93.25 113 MET A O 1
ATOM 901 N N . VAL A 1 114 ? -1.322 0.649 6.602 1 94.31 114 VAL A N 1
ATOM 902 C CA . VAL A 1 114 ? -0.536 1.744 6.039 1 94.31 114 VAL A CA 1
ATOM 903 C C . VAL A 1 114 ? -1.374 3.02 6.012 1 94.31 114 VAL A C 1
ATOM 905 O O . VAL A 1 114 ? -2.574 2.977 5.738 1 94.31 114 VAL A O 1
ATOM 908 N N . LEU A 1 115 ? -0.727 4.152 6.379 1 95.75 115 LEU A N 1
ATOM 909 C CA . LEU A 1 115 ? -1.354 5.469 6.281 1 95.75 115 LEU A CA 1
ATOM 910 C C . LEU A 1 115 ? -1.113 6.086 4.91 1 95.75 115 LEU A C 1
ATOM 912 O O . LEU A 1 115 ? 0.035 6.297 4.512 1 95.75 115 LEU A O 1
ATOM 916 N N . ILE A 1 116 ? -2.207 6.363 4.211 1 96.5 116 ILE A N 1
ATOM 917 C CA . ILE A 1 116 ? -2.127 6.797 2.82 1 96.5 116 ILE A CA 1
ATOM 918 C C . ILE A 1 116 ? -2.672 8.219 2.691 1 96.5 116 ILE A C 1
ATOM 920 O O . ILE A 1 116 ? -3.82 8.484 3.053 1 96.5 116 ILE A O 1
ATOM 924 N N . GLY A 1 117 ? -1.823 9.062 2.162 1 95.12 117 GLY A N 1
ATOM 925 C CA . GLY A 1 117 ? -2.264 10.406 1.81 1 95.12 117 GLY A CA 1
ATOM 926 C C . GLY A 1 117 ? -2.719 10.523 0.367 1 95.12 117 GLY A C 1
ATOM 927 O O . GLY A 1 117 ? -2.029 10.07 -0.546 1 95.12 117 GLY A O 1
ATOM 928 N N . ASN A 1 118 ? -3.902 11.164 0.189 1 94.38 118 ASN A N 1
ATOM 929 C CA . ASN A 1 118 ? -4.473 11.32 -1.146 1 94.38 118 ASN A CA 1
ATOM 930 C C . ASN A 1 118 ? -4.895 12.766 -1.411 1 94.38 118 ASN A C 1
ATOM 932 O O . ASN A 1 118 ? -5.18 13.516 -0.476 1 94.38 118 ASN A O 1
ATOM 936 N N . LYS A 1 119 ? -4.902 13.078 -2.682 1 84.81 119 LYS A N 1
ATOM 937 C CA . LYS A 1 119 ? -5.664 14.258 -3.07 1 84.81 119 LYS A CA 1
ATOM 938 C C . LYS A 1 119 ? -7.164 14 -2.967 1 84.81 119 LYS A C 1
ATOM 940 O O . LYS A 1 119 ? -7.629 12.891 -3.225 1 84.81 119 LYS A O 1
ATOM 945 N N . ARG A 1 120 ? -7.836 14.953 -2.512 1 79.88 120 ARG A N 1
ATOM 946 C CA . ARG A 1 120 ? -9.281 14.82 -2.346 1 79.88 120 ARG A CA 1
ATOM 947 C C . ARG A 1 120 ? -9.953 14.461 -3.668 1 79.88 120 ARG A C 1
ATOM 949 O O . ARG A 1 120 ? -9.492 14.875 -4.734 1 79.88 120 ARG A O 1
ATOM 956 N N . ASP A 1 121 ? -10.852 13.5 -3.648 1 72.88 121 ASP A N 1
ATOM 957 C CA . ASP A 1 121 ? -11.727 13.258 -4.793 1 72.88 121 ASP A CA 1
ATOM 958 C C . ASP A 1 121 ? -12.812 14.328 -4.887 1 72.88 121 ASP A C 1
ATOM 960 O O . ASP A 1 121 ? -13.477 14.633 -3.893 1 72.88 121 ASP A O 1
ATOM 964 N N . HIS A 1 122 ? -12.578 15.375 -5.723 1 61.75 122 HIS A N 1
ATOM 965 C CA . HIS A 1 122 ? -13.656 16.344 -5.871 1 61.75 122 HIS A CA 1
ATOM 966 C C . HIS A 1 122 ? -14.836 15.742 -6.621 1 61.75 122 HIS A C 1
ATOM 968 O O . HIS A 1 122 ? -15.812 16.438 -6.918 1 61.75 122 HIS A O 1
ATOM 974 N N . ARG A 1 123 ? -14.797 14.664 -7.086 1 51.72 123 ARG A N 1
ATOM 975 C CA . ARG A 1 123 ? -15.922 14.195 -7.887 1 51.72 123 ARG A CA 1
ATOM 976 C C . ARG A 1 123 ? -17.109 13.812 -7.004 1 51.72 123 ARG A C 1
ATOM 978 O O . ARG A 1 123 ? -16.922 13.273 -5.91 1 51.72 123 ARG A O 1
ATOM 985 N N . HIS A 1 124 ? -18.078 14.602 -6.879 1 46.56 124 HIS A N 1
ATOM 986 C CA . HIS A 1 124 ? -19.422 14.203 -6.449 1 46.56 124 HIS A CA 1
ATOM 987 C C . HIS A 1 124 ? -19.766 12.812 -6.969 1 46.56 124 HIS A C 1
ATOM 989 O O . HIS A 1 124 ? -20.953 12.477 -7.094 1 46.56 124 HIS A O 1
ATOM 995 N N . ASN A 1 125 ? -18.969 11.992 -7.246 1 40.38 125 ASN A N 1
ATOM 996 C CA . ASN A 1 125 ? -19.438 10.891 -8.078 1 40.38 125 ASN A CA 1
ATOM 997 C C . ASN A 1 125 ? -20.344 9.945 -7.297 1 40.38 125 ASN A C 1
ATOM 999 O O . ASN A 1 125 ? -19.891 9.281 -6.359 1 40.38 125 ASN A O 1
ATOM 1003 N N . ALA A 1 126 ? -21.656 10.109 -7.176 1 34.31 126 ALA A N 1
ATOM 1004 C CA . ALA A 1 126 ? -22.781 9.195 -7.078 1 34.31 126 ALA A CA 1
ATOM 1005 C C . ALA A 1 126 ? -22.516 7.906 -7.844 1 34.31 126 ALA A C 1
ATOM 1007 O O . ALA A 1 126 ? -22.953 6.828 -7.43 1 34.31 126 ALA A O 1
ATOM 1008 N N . GLU A 1 127 ? -22.219 7.918 -9.219 1 35.09 127 GLU A N 1
ATOM 1009 C CA . GLU A 1 127 ? -22.609 6.914 -10.203 1 35.09 127 GLU A CA 1
ATOM 1010 C C . GLU A 1 127 ? -21.734 5.676 -10.117 1 35.09 127 GLU A C 1
ATOM 1012 O O . GLU A 1 127 ? -22.047 4.637 -10.703 1 35.09 127 GLU A O 1
ATOM 1017 N N . VAL A 1 128 ? -20.422 5.758 -9.953 1 36.53 128 VAL A N 1
ATOM 1018 C CA . VAL A 1 128 ? -19.656 4.707 -10.609 1 36.53 128 VAL A CA 1
ATOM 1019 C C . VAL A 1 128 ? -19.906 3.371 -9.914 1 36.53 128 VAL A C 1
ATOM 1021 O O . VAL A 1 128 ? -19.281 2.365 -10.242 1 36.53 128 VAL A O 1
ATOM 1024 N N . VAL A 1 129 ? -20.266 3.354 -8.688 1 36.5 129 VAL A N 1
ATOM 1025 C CA . VAL A 1 129 ? -20.375 1.949 -8.312 1 36.5 129 VAL A CA 1
ATOM 1026 C C . VAL A 1 129 ? -21.344 1.237 -9.25 1 36.5 129 VAL A C 1
ATOM 1028 O O . VAL A 1 129 ? -21.625 0.05 -9.078 1 36.5 129 VAL A O 1
ATOM 1031 N N . HIS A 1 130 ? -22.141 1.989 -10.008 1 33.72 130 HIS A N 1
ATOM 1032 C CA . HIS A 1 130 ? -23.266 1.288 -10.625 1 33.72 130 HIS A CA 1
ATOM 1033 C C . HIS A 1 130 ? -22.781 0.28 -11.664 1 33.72 130 HIS A C 1
ATOM 1035 O O . HIS A 1 130 ? -23.359 -0.801 -11.797 1 33.72 130 HIS A O 1
ATOM 1041 N N . ASN A 1 131 ? -22.016 0.752 -12.734 1 32.12 131 ASN A N 1
ATOM 1042 C CA . ASN A 1 131 ? -22.094 -0.038 -13.961 1 32.12 131 ASN A CA 1
ATOM 1043 C C . ASN A 1 131 ? -21.328 -1.356 -13.828 1 32.12 131 ASN A C 1
ATOM 1045 O O . ASN A 1 131 ? -21.078 -2.035 -14.828 1 32.12 131 ASN A O 1
ATOM 1049 N N . LEU A 1 132 ? -20.594 -1.614 -12.922 1 29.03 132 LEU A N 1
ATOM 1050 C CA . LEU A 1 132 ? -20.234 -3.025 -13.008 1 29.03 132 LEU A CA 1
ATOM 1051 C C . LEU A 1 132 ? -21.469 -3.914 -12.812 1 29.03 132 LEU A C 1
ATOM 1053 O O . LEU A 1 132 ? -21.344 -5.137 -12.719 1 29.03 132 LEU A O 1
ATOM 1057 N N . SER A 1 133 ? -22.641 -3.377 -12.75 1 25.39 133 SER A N 1
ATOM 1058 C CA . SER A 1 133 ? -23.766 -4.289 -12.992 1 25.39 133 SER A CA 1
ATOM 1059 C C . SER A 1 133 ? -23.969 -4.52 -14.484 1 25.39 133 SER A C 1
ATOM 1061 O O . SER A 1 133 ? -23.766 -3.613 -15.297 1 25.39 133 SER A O 1
ATOM 1063 N N . MET B 1 1 ? 4.266 -17.094 -22.812 1 28.95 1 MET B N 1
ATOM 1064 C CA . MET B 1 1 ? 5.336 -17.188 -21.828 1 28.95 1 MET B CA 1
ATOM 1065 C C . MET B 1 1 ? 4.848 -16.734 -20.453 1 28.95 1 MET B C 1
ATOM 1067 O O . MET B 1 1 ? 4.262 -15.656 -20.312 1 28.95 1 MET B O 1
ATOM 1071 N N . GLN B 1 2 ? 4.277 -17.594 -19.656 1 38.38 2 GLN B N 1
ATOM 1072 C CA . GLN B 1 2 ? 3.756 -17.344 -18.312 1 38.38 2 GLN B CA 1
ATOM 1073 C C . GLN B 1 2 ? 4.582 -16.281 -17.578 1 38.38 2 GLN B C 1
ATOM 1075 O O . GLN B 1 2 ? 5.789 -16.453 -17.391 1 38.38 2 GLN B O 1
ATOM 1080 N N . GLY B 1 3 ? 4.609 -15.148 -17.906 1 45.12 3 GLY B N 1
ATOM 1081 C CA . GLY B 1 3 ? 5.535 -14.062 -17.609 1 45.12 3 GLY B CA 1
ATOM 1082 C C . GLY B 1 3 ? 5.965 -14.031 -16.156 1 45.12 3 GLY B C 1
ATOM 1083 O O . GLY B 1 3 ? 5.137 -13.875 -15.25 1 45.12 3 GLY B O 1
ATOM 1084 N N . THR B 1 4 ? 6.895 -14.906 -15.812 1 55 4 THR B N 1
ATOM 1085 C CA . THR B 1 4 ? 7.656 -15.227 -14.609 1 55 4 THR B CA 1
ATOM 1086 C C . THR B 1 4 ? 8.219 -13.953 -13.977 1 55 4 THR B C 1
ATOM 1088 O O . THR B 1 4 ? 9.266 -13.984 -13.336 1 55 4 THR B O 1
ATOM 1091 N N . GLY B 1 5 ? 7.594 -12.867 -14.266 1 70.69 5 GLY B N 1
ATOM 1092 C CA . GLY B 1 5 ? 8.391 -11.703 -13.906 1 70.69 5 GLY B CA 1
ATOM 1093 C C . GLY B 1 5 ? 8.266 -11.32 -12.445 1 70.69 5 GLY B C 1
ATOM 1094 O O . GLY B 1 5 ? 7.316 -11.727 -11.773 1 70.69 5 GLY B O 1
ATOM 1095 N N . ARG B 1 6 ? 9.289 -10.914 -11.906 1 80.44 6 ARG B N 1
ATOM 1096 C CA . ARG B 1 6 ? 9.477 -10.453 -10.531 1 80.44 6 ARG B CA 1
ATOM 1097 C C . ARG B 1 6 ? 8.688 -9.172 -10.273 1 80.44 6 ARG B C 1
ATOM 1099 O O . ARG B 1 6 ? 8.609 -8.297 -11.133 1 80.44 6 ARG B O 1
ATOM 1106 N N . HIS B 1 7 ? 8.008 -9.219 -9.148 1 88.38 7 HIS B N 1
ATOM 1107 C CA . HIS B 1 7 ? 7.414 -7.98 -8.656 1 88.38 7 HIS B CA 1
ATOM 1108 C C . HIS B 1 7 ? 8.43 -7.137 -7.898 1 88.38 7 HIS B C 1
ATOM 1110 O O . HIS B 1 7 ? 9.258 -7.676 -7.152 1 88.38 7 HIS B O 1
ATOM 1116 N N . THR B 1 8 ? 8.406 -5.871 -8.227 1 90.19 8 THR B N 1
ATOM 1117 C CA . THR B 1 8 ? 9.32 -4.984 -7.512 1 90.19 8 THR B CA 1
ATOM 1118 C C . THR B 1 8 ? 8.539 -3.953 -6.699 1 90.19 8 THR B C 1
ATOM 1120 O O . THR B 1 8 ? 7.574 -3.363 -7.195 1 90.19 8 THR B O 1
ATOM 1123 N N . LEU B 1 9 ? 8.859 -3.824 -5.465 1 93.38 9 LEU B N 1
ATOM 1124 C CA . LEU B 1 9 ? 8.406 -2.723 -4.621 1 93.38 9 LEU B CA 1
ATOM 1125 C C . LEU B 1 9 ? 9.523 -1.697 -4.426 1 93.38 9 LEU B C 1
ATOM 1127 O O . LEU B 1 9 ? 10.539 -1.993 -3.799 1 93.38 9 LEU B O 1
ATOM 1131 N N . VAL B 1 10 ? 9.305 -0.532 -5.012 1 92.06 10 VAL B N 1
ATOM 1132 C CA . VAL B 1 10 ? 10.25 0.567 -4.852 1 92.06 10 VAL B CA 1
ATOM 1133 C C . VAL B 1 10 ? 9.781 1.49 -3.729 1 92.06 10 VAL B C 1
ATOM 1135 O O . VAL B 1 10 ? 8.648 1.975 -3.744 1 92.06 10 VAL B O 1
ATOM 1138 N N . ILE B 1 11 ? 10.656 1.689 -2.773 1 93.38 11 ILE B N 1
ATOM 1139 C CA . ILE B 1 11 ? 10.352 2.584 -1.66 1 93.38 11 ILE B CA 1
ATOM 1140 C C . ILE B 1 11 ? 11.273 3.803 -1.715 1 93.38 11 ILE B C 1
ATOM 1142 O O . ILE B 1 11 ? 12.5 3.668 -1.635 1 93.38 11 ILE B O 1
ATOM 1146 N N . VAL B 1 12 ? 10.617 4.98 -1.868 1 92.81 12 VAL B N 1
ATOM 1147 C CA . VAL B 1 12 ? 11.359 6.223 -2.049 1 92.81 12 VAL B CA 1
ATOM 1148 C C . VAL B 1 12 ? 11.047 7.184 -0.905 1 92.81 12 VAL B C 1
ATOM 1150 O O . VAL B 1 12 ? 9.898 7.281 -0.467 1 92.81 12 VAL B O 1
ATOM 1153 N N . GLY B 1 13 ? 12.031 7.914 -0.462 1 93.94 13 GLY B N 1
ATOM 1154 C CA . GLY B 1 13 ? 11.859 8.93 0.565 1 93.94 13 GLY B CA 1
ATOM 1155 C C . GLY B 1 13 ? 13.18 9.453 1.112 1 93.94 13 GLY B C 1
ATOM 1156 O O . GLY B 1 13 ? 14.242 8.914 0.802 1 93.94 13 GLY B O 1
ATOM 1157 N N . ASP B 1 14 ? 13.055 10.5 1.917 1 92.62 14 ASP B N 1
ATOM 1158 C CA . ASP B 1 14 ? 14.234 11.047 2.584 1 92.62 14 ASP B CA 1
ATOM 1159 C C . ASP B 1 14 ? 14.773 10.078 3.631 1 92.62 14 ASP B C 1
ATOM 1161 O O . ASP B 1 14 ? 14.164 9.039 3.896 1 92.62 14 ASP B O 1
ATOM 1165 N N . SER B 1 15 ? 15.938 10.438 4.117 1 90.56 15 SER B N 1
ATOM 1166 C CA . SER B 1 15 ? 16.484 9.672 5.238 1 90.56 15 SER B CA 1
ATOM 1167 C C . SER B 1 15 ? 15.586 9.797 6.469 1 90.56 15 SER B C 1
ATOM 1169 O O . SER B 1 15 ? 15.047 10.867 6.75 1 90.56 15 SER B O 1
ATOM 1171 N N . HIS B 1 16 ? 15.352 8.625 7.137 1 92.25 16 HIS B N 1
ATOM 1172 C CA . HIS B 1 16 ? 14.742 8.562 8.461 1 92.25 16 HIS B CA 1
ATOM 1173 C C . HIS B 1 16 ? 13.227 8.742 8.367 1 92.25 16 HIS B C 1
ATOM 1175 O O . HIS B 1 16 ? 12.57 9.031 9.375 1 92.25 16 HIS B O 1
ATOM 1181 N N . VAL B 1 17 ? 12.648 8.602 7.141 1 94.31 17 VAL B N 1
ATOM 1182 C CA . VAL B 1 17 ? 11.211 8.805 7.051 1 94.31 17 VAL B CA 1
ATOM 1183 C C . VAL B 1 17 ? 10.484 7.469 7.238 1 94.31 17 VAL B C 1
ATOM 1185 O O . VAL B 1 17 ? 9.266 7.395 7.102 1 94.31 17 VAL B O 1
ATOM 1188 N N . GLY B 1 18 ? 11.242 6.289 7.434 1 93.75 18 GLY B N 1
ATOM 1189 C CA . GLY B 1 18 ? 10.602 5.023 7.762 1 93.75 18 GLY B CA 1
ATOM 1190 C C . GLY B 1 18 ? 10.555 4.059 6.594 1 93.75 18 GLY B C 1
ATOM 1191 O O . GLY B 1 18 ? 9.68 3.188 6.539 1 93.75 18 GLY B O 1
ATOM 1192 N N . LYS B 1 19 ? 11.461 4.168 5.598 1 92.5 19 LYS B N 1
ATOM 1193 C CA . LYS B 1 19 ? 11.477 3.297 4.426 1 92.5 19 LYS B CA 1
ATOM 1194 C C . LYS B 1 19 ? 11.703 1.842 4.828 1 92.5 19 LYS B C 1
ATOM 1196 O O . LYS B 1 19 ? 10.938 0.959 4.43 1 92.5 19 LYS B O 1
ATOM 1201 N N . THR B 1 20 ? 12.68 1.651 5.719 1 89.69 20 THR B N 1
ATOM 1202 C CA . THR B 1 20 ? 13 0.3 6.164 1 89.69 20 THR B CA 1
ATOM 1203 C C . THR B 1 20 ? 11.883 -0.259 7.039 1 89.69 20 THR B C 1
ATOM 1205 O O . THR B 1 20 ? 11.539 -1.438 6.938 1 89.69 20 THR B O 1
ATOM 1208 N N . SER B 1 21 ? 11.305 0.602 7.867 1 92.69 21 SER B N 1
ATOM 1209 C CA . SER B 1 21 ? 10.227 0.171 8.758 1 92.69 21 SER B CA 1
ATOM 1210 C C . SER B 1 21 ? 8.992 -0.246 7.977 1 92.69 21 SER B C 1
ATOM 1212 O O . SER B 1 21 ? 8.352 -1.247 8.305 1 92.69 21 SER B O 1
ATOM 1214 N N . ILE B 1 22 ? 8.625 0.523 6.957 1 93.19 22 ILE B N 1
ATOM 1215 C CA . ILE B 1 22 ? 7.422 0.179 6.203 1 93.19 22 ILE B CA 1
ATOM 1216 C C . ILE B 1 22 ? 7.66 -1.101 5.406 1 93.19 22 ILE B C 1
ATOM 1218 O O . ILE B 1 22 ? 6.754 -1.922 5.25 1 93.19 22 ILE B O 1
ATOM 1222 N N . ALA B 1 23 ? 8.852 -1.299 4.805 1 92.19 23 ALA B N 1
ATOM 1223 C CA . ALA B 1 23 ? 9.172 -2.555 4.133 1 92.19 23 ALA B CA 1
ATOM 1224 C C . ALA B 1 23 ? 8.969 -3.744 5.062 1 92.19 23 ALA B C 1
ATOM 1226 O O . ALA B 1 23 ? 8.352 -4.742 4.684 1 92.19 23 ALA B O 1
ATOM 1227 N N . ARG B 1 24 ? 9.422 -3.553 6.223 1 91.19 24 ARG B N 1
ATOM 1228 C CA . ARG B 1 24 ? 9.289 -4.609 7.219 1 91.19 24 ARG B CA 1
ATOM 1229 C C . ARG B 1 24 ? 7.82 -4.836 7.574 1 91.19 24 ARG B C 1
ATOM 1231 O O . ARG B 1 24 ? 7.363 -5.98 7.633 1 91.19 24 ARG B O 1
ATOM 1238 N N . ARG B 1 25 ? 7.121 -3.797 7.836 1 89.06 25 ARG B N 1
ATOM 1239 C CA . ARG B 1 25 ? 5.734 -3.902 8.281 1 89.06 25 ARG B CA 1
ATOM 1240 C C . ARG B 1 25 ? 4.867 -4.562 7.211 1 89.06 25 ARG B C 1
ATOM 1242 O O . ARG B 1 25 ? 4.02 -5.398 7.523 1 89.06 25 ARG B O 1
ATOM 1249 N N . VAL B 1 26 ? 5.066 -4.211 5.984 1 91.06 26 VAL B N 1
ATOM 1250 C CA . VAL B 1 26 ? 4.246 -4.727 4.891 1 91.06 26 VAL B CA 1
ATOM 1251 C C . VAL B 1 26 ? 4.434 -6.234 4.773 1 91.06 26 VAL B C 1
ATOM 1253 O O . VAL B 1 26 ? 3.494 -6.957 4.422 1 91.06 26 VAL B O 1
ATOM 1256 N N . PHE B 1 27 ? 5.539 -6.727 5.176 1 90.06 27 PHE B N 1
ATOM 1257 C CA . PHE B 1 27 ? 5.805 -8.141 4.953 1 90.06 27 PHE B CA 1
ATOM 1258 C C . PHE B 1 27 ? 5.883 -8.891 6.273 1 90.06 27 PHE B C 1
ATOM 1260 O O . PHE B 1 27 ? 6.215 -10.078 6.301 1 90.06 27 PHE B O 1
ATOM 1267 N N . GLN B 1 28 ? 5.633 -8.234 7.336 1 88 28 GLN B N 1
ATOM 1268 C CA . GLN B 1 28 ? 5.844 -8.797 8.672 1 88 28 GLN B CA 1
ATOM 1269 C C . GLN B 1 28 ? 4.984 -10.039 8.883 1 88 28 GLN B C 1
ATOM 1271 O O . GLN B 1 28 ? 5.402 -10.977 9.562 1 88 28 GLN B O 1
ATOM 1276 N N . ASN B 1 29 ? 3.785 -10.125 8.281 1 88.25 29 ASN B N 1
ATOM 1277 C CA . ASN B 1 29 ? 2.887 -11.25 8.492 1 88.25 29 ASN B CA 1
ATOM 1278 C C . ASN B 1 29 ? 2.951 -12.25 7.344 1 88.25 29 ASN B C 1
ATOM 1280 O O . ASN B 1 29 ? 2.096 -13.125 7.23 1 88.25 29 ASN B O 1
ATOM 1284 N N . ARG B 1 30 ? 3.996 -12.086 6.547 1 88.44 30 ARG B N 1
ATOM 1285 C CA . ARG B 1 30 ? 4.074 -12.93 5.363 1 88.44 30 ARG B CA 1
ATOM 1286 C C . ARG B 1 30 ? 5.18 -13.977 5.508 1 88.44 30 ARG B C 1
ATOM 1288 O O . ARG B 1 30 ? 6.148 -13.758 6.238 1 88.44 30 ARG B O 1
ATOM 1295 N N . ASP B 1 31 ? 4.895 -14.992 4.859 1 90.56 31 ASP B N 1
ATOM 1296 C CA . ASP B 1 31 ? 5.93 -16.016 4.746 1 90.56 31 ASP B CA 1
ATOM 1297 C C . ASP B 1 31 ? 6.941 -15.656 3.66 1 90.56 31 ASP B C 1
ATOM 1299 O O . ASP B 1 31 ? 6.641 -15.758 2.469 1 90.56 31 ASP B O 1
ATOM 1303 N N . LEU B 1 32 ? 8.141 -15.234 4.148 1 92.19 32 LEU B N 1
ATOM 1304 C CA . LEU B 1 32 ? 9.18 -14.766 3.236 1 92.19 32 LEU B CA 1
ATOM 1305 C C . LEU B 1 32 ? 10.398 -15.688 3.295 1 92.19 32 LEU B C 1
ATOM 1307 O O . LEU B 1 32 ? 10.773 -16.156 4.371 1 92.19 32 LEU B O 1
ATOM 1311 N N . ILE B 1 33 ? 10.984 -15.898 2.164 1 94.38 33 ILE B N 1
ATOM 1312 C CA . ILE B 1 33 ? 12.266 -16.594 2.047 1 94.38 33 ILE B CA 1
ATOM 1313 C C . ILE B 1 33 ? 13.297 -15.68 1.394 1 94.38 33 ILE B C 1
ATOM 1315 O O . ILE B 1 33 ? 13.102 -15.219 0.264 1 94.38 33 ILE B O 1
ATOM 1319 N N . PHE B 1 34 ? 14.312 -15.484 2.078 1 94.88 34 PHE B N 1
ATOM 1320 C CA . PHE B 1 34 ? 15.375 -14.641 1.548 1 94.88 34 PHE B CA 1
ATOM 1321 C C . PHE B 1 34 ? 16.062 -15.305 0.366 1 94.88 34 PHE B C 1
ATOM 1323 O O . PHE B 1 34 ? 16.375 -16.5 0.417 1 94.88 34 PHE B O 1
ATOM 1330 N N . VAL B 1 35 ? 16.312 -14.477 -0.662 1 95.06 35 VAL B N 1
ATOM 1331 C CA . VAL B 1 35 ? 16.969 -14.992 -1.86 1 95.06 35 VAL B CA 1
ATOM 1332 C C . VAL B 1 35 ? 18.328 -14.328 -2.031 1 95.06 35 VAL B C 1
ATOM 1334 O O . VAL B 1 35 ? 19.359 -15.016 -2.064 1 95.06 35 VAL B O 1
ATOM 1337 N N . SER B 1 36 ? 18.281 -12.969 -2.074 1 93.69 36 SER B N 1
ATOM 1338 C CA . SER B 1 36 ? 19.531 -12.258 -2.293 1 93.69 36 SER B CA 1
ATOM 1339 C C . SER B 1 36 ? 19.406 -10.789 -1.914 1 93.69 36 SER B C 1
ATOM 1341 O O . SER B 1 36 ? 18.297 -10.281 -1.742 1 93.69 36 SER B O 1
ATOM 1343 N N . ALA B 1 37 ? 20.562 -10.133 -1.637 1 89.56 37 ALA B N 1
ATOM 1344 C CA . ALA B 1 37 ? 20.688 -8.688 -1.493 1 89.56 37 ALA B CA 1
ATOM 1345 C C . ALA B 1 37 ? 21.844 -8.148 -2.334 1 89.56 37 ALA B C 1
ATOM 1347 O O . ALA B 1 37 ? 23 -8.531 -2.119 1 89.56 37 ALA B O 1
ATOM 1348 N N . MET B 1 38 ? 21.359 -7.332 -3.373 1 83.5 38 MET B N 1
ATOM 1349 C CA . MET B 1 38 ? 22.375 -6.812 -4.285 1 83.5 38 MET B CA 1
ATOM 1350 C C . MET B 1 38 ? 21.984 -5.438 -4.812 1 83.5 38 MET B C 1
ATOM 1352 O O . MET B 1 38 ? 20.797 -5.176 -5.039 1 83.5 38 MET B O 1
ATOM 1356 N N . ASN B 1 39 ? 22.969 -4.535 -4.965 1 75.75 39 ASN B N 1
ATOM 1357 C CA . ASN B 1 39 ? 22.797 -3.24 -5.621 1 75.75 39 ASN B CA 1
ATOM 1358 C C . ASN B 1 39 ? 21.703 -2.422 -4.949 1 75.75 39 ASN B C 1
ATOM 1360 O O . ASN B 1 39 ? 20.859 -1.832 -5.629 1 75.75 39 ASN B O 1
ATOM 1364 N N . GLY B 1 40 ? 21.516 -2.652 -3.678 1 74.31 40 GLY B N 1
ATOM 1365 C CA . GLY B 1 40 ? 20.562 -1.845 -2.926 1 74.31 40 GLY B CA 1
ATOM 1366 C C . GLY B 1 40 ? 19.172 -2.443 -2.885 1 74.31 40 GLY B C 1
ATOM 1367 O O . GLY B 1 40 ? 18.25 -1.825 -2.363 1 74.31 40 GLY B O 1
ATOM 1368 N N . ALA B 1 41 ? 19.125 -3.668 -3.523 1 85.69 41 ALA B N 1
ATOM 1369 C CA . ALA B 1 41 ? 17.828 -4.348 -3.527 1 85.69 41 ALA B CA 1
ATOM 1370 C C . ALA B 1 41 ? 17.891 -5.656 -2.748 1 85.69 41 ALA B C 1
ATOM 1372 O O . ALA B 1 41 ? 18.953 -6.277 -2.652 1 85.69 41 ALA B O 1
ATOM 1373 N N . THR B 1 42 ? 16.828 -5.965 -2.178 1 91.56 42 THR B N 1
ATOM 1374 C CA . THR B 1 42 ? 16.672 -7.266 -1.531 1 91.56 42 THR B CA 1
ATOM 1375 C C . THR B 1 42 ? 15.578 -8.086 -2.221 1 91.56 42 THR B C 1
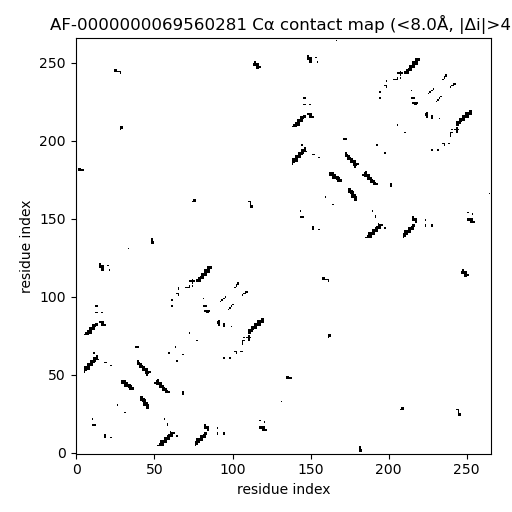ATOM 1377 O O . THR B 1 42 ? 14.477 -7.582 -2.467 1 91.56 42 THR B O 1
ATOM 1380 N N . GLU B 1 43 ? 15.953 -9.312 -2.455 1 92.81 43 GLU B N 1
ATOM 1381 C CA . GLU B 1 43 ? 14.992 -10.195 -3.123 1 92.81 43 GLU B CA 1
ATOM 1382 C C . GLU B 1 43 ? 14.5 -11.289 -2.182 1 92.81 43 GLU B C 1
ATOM 1384 O O . GLU B 1 43 ? 15.289 -11.891 -1.449 1 92.81 43 GLU B O 1
ATOM 1389 N N . TYR B 1 44 ? 13.219 -11.508 -2.221 1 94.25 44 TYR B N 1
ATOM 1390 C CA . TYR B 1 44 ? 12.57 -12.562 -1.45 1 94.25 44 TYR B CA 1
ATOM 1391 C C . TYR B 1 44 ? 11.656 -13.398 -2.336 1 94.25 44 TYR B C 1
ATOM 1393 O O . TYR B 1 44 ? 11.352 -13.008 -3.465 1 94.25 44 TYR B O 1
ATOM 1401 N N . GLN B 1 45 ? 11.359 -14.555 -1.777 1 94.75 45 GLN B N 1
ATOM 1402 C CA . GLN B 1 45 ? 10.156 -15.25 -2.213 1 94.75 45 GLN B CA 1
ATOM 1403 C C . GLN B 1 45 ? 9.031 -15.086 -1.196 1 94.75 45 GLN B C 1
ATOM 1405 O O . GLN B 1 45 ? 9.234 -15.273 0.004 1 94.75 45 GLN B O 1
ATOM 1410 N N . VAL B 1 46 ? 7.922 -14.727 -1.665 1 91.19 46 VAL B N 1
ATOM 1411 C CA . VAL B 1 46 ? 6.762 -14.602 -0.787 1 91.19 46 VAL B CA 1
ATOM 1412 C C . VAL B 1 46 ? 5.738 -15.68 -1.115 1 91.19 46 VAL B C 1
ATOM 1414 O O . VAL B 1 46 ? 5.488 -15.977 -2.287 1 91.19 46 VAL B O 1
ATOM 1417 N N . SER B 1 47 ? 5.176 -16.234 -0.085 1 89.31 47 SER B N 1
ATOM 1418 C CA . SER B 1 47 ? 4.172 -17.266 -0.272 1 89.31 47 SER B CA 1
ATOM 1419 C C . SER B 1 47 ? 2.766 -16.688 -0.313 1 89.31 47 SER B C 1
ATOM 1421 O O . SER B 1 47 ? 2.359 -15.969 0.606 1 89.31 47 SER B O 1
ATOM 1423 N N . ILE B 1 48 ? 2.064 -16.938 -1.358 1 84.06 48 ILE B N 1
ATOM 1424 C CA . ILE B 1 48 ? 0.66 -16.562 -1.492 1 84.06 48 ILE B CA 1
ATOM 1425 C C . ILE B 1 48 ? -0.172 -17.797 -1.834 1 84.06 48 ILE B C 1
ATOM 1427 O O . ILE B 1 48 ? 0.002 -18.391 -2.898 1 84.06 48 ILE B O 1
ATOM 1431 N N . GLN B 1 49 ? -1.068 -18.109 -0.9 1 82.38 49 GLN B N 1
ATOM 1432 C CA . GLN B 1 49 ? -1.942 -19.266 -1.088 1 82.38 49 GLN B CA 1
ATOM 1433 C C . GLN B 1 49 ? -1.144 -20.5 -1.487 1 82.38 49 GLN B C 1
ATOM 1435 O O . GLN B 1 49 ? -1.493 -21.188 -2.449 1 82.38 49 GLN B O 1
ATOM 1440 N N . GLY B 1 50 ? 0.002 -20.641 -0.914 1 82.06 50 GLY B N 1
ATOM 1441 C CA . GLY B 1 50 ? 0.799 -21.844 -1.057 1 82.06 50 GLY B CA 1
ATOM 1442 C C . GLY B 1 50 ? 1.768 -21.781 -2.223 1 82.06 50 GLY B C 1
ATOM 1443 O O . GLY B 1 50 ? 2.455 -22.766 -2.516 1 82.06 50 GLY B O 1
ATOM 1444 N N . ARG B 1 51 ? 1.825 -20.734 -2.828 1 86.5 51 ARG B N 1
ATOM 1445 C CA . ARG B 1 51 ? 2.75 -20.547 -3.939 1 86.5 51 ARG B CA 1
ATOM 1446 C C . ARG B 1 51 ? 3.771 -19.469 -3.621 1 86.5 51 ARG B C 1
ATOM 1448 O O . ARG B 1 51 ? 3.459 -18.5 -2.93 1 86.5 51 ARG B O 1
ATOM 1455 N N . LYS B 1 52 ? 4.918 -19.688 -4.219 1 90.12 52 LYS B N 1
ATOM 1456 C CA . LYS B 1 52 ? 6 -18.75 -3.957 1 90.12 52 LYS B CA 1
ATOM 1457 C C . LYS B 1 52 ? 6.207 -17.812 -5.141 1 90.12 52 LYS B C 1
ATOM 1459 O O . LYS B 1 52 ? 6.223 -18.25 -6.293 1 90.12 52 LYS B O 1
ATOM 1464 N N . PHE B 1 53 ? 6.328 -16.531 -4.836 1 89.81 53 PHE B N 1
ATOM 1465 C CA . PHE B 1 53 ? 6.547 -15.508 -5.844 1 89.81 53 PHE B CA 1
ATOM 1466 C C . PHE B 1 53 ? 7.75 -14.648 -5.488 1 89.81 53 PHE B C 1
ATOM 1468 O O . PHE B 1 53 ? 7.945 -14.297 -4.32 1 89.81 53 PHE B O 1
ATOM 1475 N N . PRO B 1 54 ? 8.539 -14.367 -6.473 1 91.94 54 PRO B N 1
ATOM 1476 C CA . PRO B 1 54 ? 9.664 -13.461 -6.188 1 91.94 54 PRO B CA 1
ATOM 1477 C C . PRO B 1 54 ? 9.227 -12.008 -6.02 1 91.94 54 PRO B C 1
ATOM 1479 O O . PRO B 1 54 ? 8.352 -11.539 -6.754 1 91.94 54 PRO B O 1
ATOM 1482 N N . ILE B 1 55 ? 9.797 -11.383 -5.074 1 92.56 55 ILE B N 1
ATOM 1483 C CA . ILE B 1 55 ? 9.594 -9.953 -4.875 1 92.56 55 ILE B CA 1
ATOM 1484 C C . ILE B 1 55 ? 10.922 -9.281 -4.555 1 92.56 55 ILE B C 1
ATOM 1486 O O . ILE B 1 55 ? 11.742 -9.828 -3.812 1 92.56 55 ILE B O 1
ATOM 1490 N N . LYS B 1 56 ? 11.133 -8.234 -5.246 1 92.44 56 LYS B N 1
ATOM 1491 C CA . LYS B 1 56 ? 12.305 -7.395 -5.004 1 92.44 56 LYS B CA 1
ATOM 1492 C C . LYS B 1 56 ? 11.914 -6.09 -4.316 1 92.44 56 LYS B C 1
ATOM 1494 O O . LYS B 1 56 ? 10.953 -5.434 -4.715 1 92.44 56 LYS B O 1
ATOM 1499 N N . ILE B 1 57 ? 12.672 -5.742 -3.264 1 93.44 57 ILE B N 1
ATOM 1500 C CA . ILE B 1 57 ? 12.445 -4.492 -2.545 1 93.44 57 ILE B CA 1
ATOM 1501 C C . ILE B 1 57 ? 13.633 -3.553 -2.75 1 93.44 57 ILE B C 1
ATOM 1503 O O . ILE B 1 57 ? 14.766 -3.904 -2.436 1 93.44 57 ILE B O 1
ATOM 1507 N N . LEU B 1 58 ? 13.336 -2.457 -3.307 1 91.25 58 LEU B N 1
ATOM 1508 C CA . LEU B 1 58 ? 14.352 -1.429 -3.525 1 91.25 58 LEU B CA 1
ATOM 1509 C C . LEU B 1 58 ? 14.062 -0.192 -2.682 1 91.25 58 LEU B C 1
ATOM 1511 O O . LEU B 1 58 ? 13 0.423 -2.818 1 91.25 58 LEU B O 1
ATOM 1515 N N . GLU B 1 59 ? 14.938 0.144 -1.797 1 89.56 59 GLU B N 1
ATOM 1516 C CA . GLU B 1 59 ? 14.828 1.355 -0.99 1 89.56 59 GLU B CA 1
ATOM 1517 C C . GLU B 1 59 ? 15.781 2.439 -1.482 1 89.56 59 GLU B C 1
ATOM 1519 O O . GLU B 1 59 ? 17 2.25 -1.479 1 89.56 59 GLU B O 1
ATOM 1524 N N . ILE B 1 60 ? 15.18 3.529 -1.823 1 88.25 60 ILE B N 1
ATOM 1525 C CA . ILE B 1 60 ? 15.969 4.574 -2.463 1 88.25 60 ILE B CA 1
ATOM 1526 C C . ILE B 1 60 ? 15.742 5.902 -1.749 1 88.25 60 ILE B C 1
ATOM 1528 O O . ILE B 1 60 ? 14.609 6.25 -1.414 1 88.25 60 ILE B O 1
ATOM 1532 N N . ARG B 1 61 ? 16.875 6.605 -1.594 1 87.94 61 ARG B N 1
ATOM 1533 C CA . ARG B 1 61 ? 16.75 7.965 -1.08 1 87.94 61 ARG B CA 1
ATOM 1534 C C . ARG B 1 61 ? 16.344 8.938 -2.184 1 87.94 61 ARG B C 1
ATOM 1536 O O . ARG B 1 61 ? 16.734 8.766 -3.342 1 87.94 61 ARG B O 1
ATOM 1543 N N . ASN B 1 62 ? 15.695 9.961 -1.84 1 80.19 62 ASN B N 1
ATOM 1544 C CA . ASN B 1 62 ? 15.219 10.961 -2.787 1 80.19 62 ASN B CA 1
ATOM 1545 C C . ASN B 1 62 ? 16.359 11.555 -3.6 1 80.19 62 ASN B C 1
ATOM 1547 O O . ASN B 1 62 ? 16.188 11.891 -4.77 1 80.19 62 ASN B O 1
ATOM 1551 N N . SER B 1 63 ? 17.422 11.641 -3.039 1 74.88 63 SER B N 1
ATOM 1552 C CA . SER B 1 63 ? 18.562 12.281 -3.693 1 74.88 63 SER B CA 1
ATOM 1553 C C . SER B 1 63 ? 19.234 11.336 -4.688 1 74.88 63 SER B C 1
ATOM 1555 O O . SER B 1 63 ? 20.016 11.773 -5.527 1 74.88 63 SER B O 1
ATOM 1557 N N . ALA B 1 64 ? 18.859 10.164 -4.672 1 70.94 64 ALA B N 1
ATOM 1558 C CA . ALA B 1 64 ? 19.656 9.172 -5.387 1 70.94 64 ALA B CA 1
ATOM 1559 C C . ALA B 1 64 ? 18.859 8.547 -6.523 1 70.94 64 ALA B C 1
ATOM 1561 O O . ALA B 1 64 ? 19.375 7.742 -7.297 1 70.94 64 ALA B O 1
ATOM 1562 N N . PHE B 1 65 ? 17.625 8.805 -6.621 1 64.19 65 PHE B N 1
ATOM 1563 C CA . PHE B 1 65 ? 16.844 7.938 -7.492 1 64.19 65 PHE B CA 1
ATOM 1564 C C . PHE B 1 65 ? 17.094 8.266 -8.961 1 64.19 65 PHE B C 1
ATOM 1566 O O . PHE B 1 65 ? 16.875 7.426 -9.836 1 64.19 65 PHE B O 1
ATOM 1573 N N . LEU B 1 66 ? 17.609 9.523 -9.234 1 62.5 66 LEU B N 1
ATOM 1574 C CA . LEU B 1 66 ? 17.875 9.867 -10.625 1 62.5 66 LEU B CA 1
ATOM 1575 C C . LEU B 1 66 ? 19.219 9.305 -11.078 1 62.5 66 LEU B C 1
ATOM 1577 O O . LEU B 1 66 ? 19.484 9.219 -12.273 1 62.5 66 LEU B O 1
ATOM 1581 N N . THR B 1 67 ? 20.078 9.289 -10.242 1 59.62 67 THR B N 1
ATOM 1582 C CA . THR B 1 67 ? 21.406 8.836 -10.625 1 59.62 67 THR B CA 1
ATOM 1583 C C . THR B 1 67 ? 21.516 7.316 -10.539 1 59.62 67 THR B C 1
ATOM 1585 O O . THR B 1 67 ? 22.25 6.695 -11.297 1 59.62 67 THR B O 1
ATOM 1588 N N . GLU B 1 68 ? 21.234 6.992 -9.477 1 53.84 68 GLU B N 1
ATOM 1589 C CA . GLU B 1 68 ? 21.547 5.602 -9.164 1 53.84 68 GLU B CA 1
ATOM 1590 C C . GLU B 1 68 ? 20.719 4.648 -10.023 1 53.84 68 GLU B C 1
ATOM 1592 O O . GLU B 1 68 ? 19.828 5.078 -10.758 1 53.84 68 GLU B O 1
ATOM 1597 N N . ASN B 1 69 ? 20.109 3.477 -9.477 1 53.44 69 ASN B N 1
ATOM 1598 C CA . ASN B 1 69 ? 19.812 2.092 -9.82 1 53.44 69 ASN B CA 1
ATOM 1599 C C . ASN B 1 69 ? 18.641 2.004 -10.797 1 53.44 69 ASN B C 1
ATOM 1601 O O . ASN B 1 69 ? 17.656 2.746 -10.672 1 53.44 69 ASN B O 1
ATOM 1605 N N . ALA B 1 70 ? 19.062 1.751 -11.93 1 60.59 70 ALA B N 1
ATOM 1606 C CA . ALA B 1 70 ? 18.203 1.39 -13.062 1 60.59 70 ALA B CA 1
ATOM 1607 C C . ALA B 1 70 ? 16.969 0.639 -12.594 1 60.59 70 ALA B C 1
ATOM 1609 O O . ALA B 1 70 ? 17.031 -0.552 -12.273 1 60.59 70 ALA B O 1
ATOM 1610 N N . ILE B 1 71 ? 16.219 1.474 -11.859 1 71 71 ILE B N 1
ATOM 1611 C CA . ILE B 1 71 ? 14.914 0.88 -11.586 1 71 71 ILE B CA 1
ATOM 1612 C C . ILE B 1 71 ? 14.258 0.44 -12.898 1 71 71 ILE B C 1
ATOM 1614 O O . ILE B 1 71 ? 14.109 1.241 -13.82 1 71 71 ILE B O 1
ATOM 1618 N N . GLN B 1 72 ? 14.359 -0.847 -12.969 1 76.44 72 GLN B N 1
ATOM 1619 C CA . GLN B 1 72 ? 13.547 -1.358 -14.07 1 76.44 72 GLN B CA 1
ATOM 1620 C C . GLN B 1 72 ? 12.07 -1.391 -13.688 1 76.44 72 GLN B C 1
ATOM 1622 O O . GLN B 1 72 ? 11.703 -1.901 -12.633 1 76.44 72 GLN B O 1
ATOM 1627 N N . CYS B 1 73 ? 11.258 -0.684 -14.438 1 77.38 73 CYS B N 1
ATOM 1628 C CA . CYS B 1 73 ? 9.844 -0.491 -14.141 1 77.38 73 CYS B CA 1
ATOM 1629 C C . CYS B 1 73 ? 8.977 -1.414 -14.992 1 77.38 73 CYS B C 1
ATOM 1631 O O . CYS B 1 73 ? 9.125 -1.458 -16.219 1 77.38 73 CYS B O 1
ATOM 1633 N N . ASP B 1 74 ? 8.164 -2.17 -14.336 1 86.06 74 ASP B N 1
ATOM 1634 C CA . ASP B 1 74 ? 7.012 -2.84 -14.938 1 86.06 74 ASP B CA 1
ATOM 1635 C C . ASP B 1 74 ? 5.711 -2.379 -14.289 1 86.06 74 ASP B C 1
ATOM 1637 O O . ASP B 1 74 ? 5.348 -2.846 -13.211 1 86.06 74 ASP B O 1
ATOM 1641 N N . ALA B 1 75 ? 5.008 -1.495 -15.039 1 83.12 75 ALA B N 1
ATOM 1642 C CA . ALA B 1 75 ? 3.852 -0.803 -14.477 1 83.12 75 ALA B CA 1
ATOM 1643 C C . ALA B 1 75 ? 2.748 -1.791 -14.109 1 83.12 75 ALA B C 1
ATOM 1645 O O . ALA B 1 75 ? 1.895 -1.491 -13.273 1 83.12 75 ALA B O 1
ATOM 1646 N N . GLU B 1 76 ? 2.744 -2.891 -14.672 1 84.25 76 GLU B N 1
ATOM 1647 C CA . GLU B 1 76 ? 1.684 -3.865 -14.438 1 84.25 76 GLU B CA 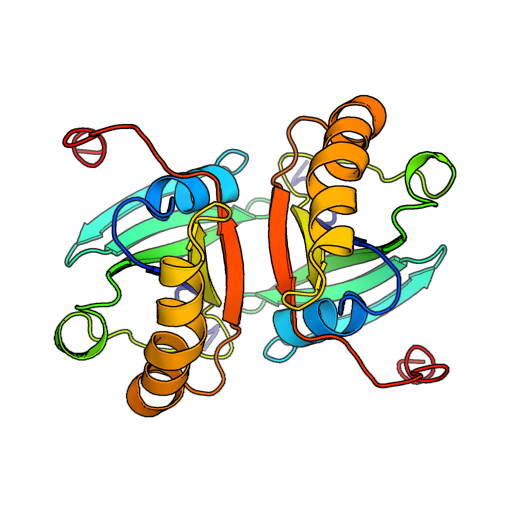1
ATOM 1648 C C . GLU B 1 76 ? 1.979 -4.711 -13.195 1 84.25 76 GLU B C 1
ATOM 1650 O O . GLU B 1 76 ? 1.089 -5.379 -12.672 1 84.25 76 GLU B O 1
ATOM 1655 N N . ARG B 1 77 ? 3.25 -4.551 -12.781 1 85.25 77 ARG B N 1
ATOM 1656 C CA . ARG B 1 77 ? 3.627 -5.457 -11.703 1 85.25 77 ARG B CA 1
ATOM 1657 C C . ARG B 1 77 ? 4.195 -4.684 -10.516 1 85.25 77 ARG B C 1
ATOM 1659 O O . ARG B 1 77 ? 4.027 -5.09 -9.367 1 85.25 77 ARG B O 1
ATOM 1666 N N . ASP B 1 78 ? 4.828 -3.617 -10.852 1 88.81 78 ASP B N 1
ATOM 1667 C CA . ASP B 1 78 ? 5.633 -2.965 -9.82 1 88.81 78 ASP B CA 1
ATOM 1668 C C . ASP B 1 78 ? 4.828 -1.899 -9.086 1 88.81 78 ASP B C 1
ATOM 1670 O O . ASP B 1 78 ? 3.816 -1.412 -9.594 1 88.81 78 ASP B O 1
ATOM 1674 N N . PHE B 1 79 ? 5.258 -1.617 -7.852 1 92.31 79 PHE B N 1
ATOM 1675 C CA . PHE B 1 79 ? 4.652 -0.617 -6.98 1 92.31 79 PHE B CA 1
ATOM 1676 C C . PHE B 1 79 ? 5.703 0.341 -6.441 1 92.31 79 PHE B C 1
ATOM 1678 O O . PHE B 1 79 ? 6.859 -0.044 -6.246 1 92.31 79 PHE B O 1
ATOM 1685 N N . ALA B 1 80 ? 5.262 1.533 -6.223 1 93.81 80 ALA B N 1
ATOM 1686 C CA . ALA B 1 80 ? 6.148 2.5 -5.586 1 93.81 80 ALA B CA 1
ATOM 1687 C C . ALA B 1 80 ? 5.496 3.109 -4.348 1 93.81 80 ALA B C 1
ATOM 1689 O O . ALA B 1 80 ? 4.363 3.59 -4.41 1 93.81 80 ALA B O 1
ATOM 1690 N N . PHE B 1 81 ? 6.215 3.018 -3.236 1 95.75 81 PHE B N 1
ATOM 1691 C CA . PHE B 1 81 ? 5.859 3.732 -2.018 1 95.75 81 PHE B CA 1
ATOM 1692 C C . PHE B 1 81 ? 6.676 5.012 -1.884 1 95.75 81 PHE B C 1
ATOM 1694 O O . PHE B 1 81 ? 7.906 4.969 -1.828 1 95.75 81 PHE B O 1
ATOM 1701 N N . PHE B 1 82 ? 5.953 6.074 -1.933 1 96.19 82 PHE B N 1
ATOM 1702 C CA . PHE B 1 82 ? 6.598 7.344 -1.621 1 96.19 82 PHE B CA 1
ATOM 1703 C C . PHE B 1 82 ? 6.34 7.738 -0.172 1 96.19 82 PHE B C 1
ATOM 1705 O O . PHE B 1 82 ? 5.199 8.031 0.204 1 96.19 82 PHE B O 1
ATOM 1712 N N . CYS B 1 83 ? 7.41 7.785 0.562 1 96.69 83 CYS B N 1
ATOM 1713 C CA . CYS B 1 83 ? 7.285 7.883 2.012 1 96.69 83 CYS B CA 1
ATOM 1714 C C . CYS B 1 83 ? 7.668 9.273 2.5 1 96.69 83 CYS B C 1
ATOM 1716 O O . CYS B 1 83 ? 8.57 9.906 1.944 1 96.69 83 CYS B O 1
ATOM 1718 N N . TYR B 1 84 ? 7.047 9.734 3.5 1 96.06 84 TYR B N 1
ATOM 1719 C CA . TYR B 1 84 ? 7.375 10.945 4.238 1 96.06 84 TYR B CA 1
ATOM 1720 C C . TYR B 1 84 ? 7.062 10.789 5.723 1 96.06 84 TYR B C 1
ATOM 1722 O O . TYR B 1 84 ? 6.344 9.867 6.113 1 96.06 84 TYR B O 1
ATOM 1730 N N . ALA B 1 85 ? 7.676 11.594 6.461 1 94.31 85 ALA B N 1
ATOM 1731 C CA . ALA B 1 85 ? 7.391 11.609 7.895 1 94.31 85 ALA B CA 1
ATOM 1732 C C . ALA B 1 85 ? 6.199 12.508 8.211 1 94.31 85 ALA B C 1
ATOM 1734 O O . ALA B 1 85 ? 6.164 13.672 7.805 1 94.31 85 ALA B O 1
ATOM 1735 N N . ILE B 1 86 ? 5.281 12 8.922 1 91.5 86 ILE B N 1
ATOM 1736 C CA . ILE B 1 86 ? 4.012 12.688 9.148 1 91.5 86 ILE B CA 1
ATOM 1737 C C . ILE B 1 86 ? 4.25 13.945 9.984 1 91.5 86 ILE B C 1
ATOM 1739 O O . ILE B 1 86 ? 3.496 14.922 9.875 1 91.5 86 ILE B O 1
ATOM 1743 N N . ASP B 1 87 ? 5.27 13.977 10.75 1 89.81 87 ASP B N 1
ATOM 1744 C CA . ASP B 1 87 ? 5.562 15.133 11.586 1 89.81 87 ASP B CA 1
ATOM 1745 C C . ASP B 1 87 ? 6.574 16.062 10.914 1 89.81 87 ASP B C 1
ATOM 1747 O O . ASP B 1 87 ? 7.078 17 11.539 1 89.81 87 ASP B O 1
ATOM 1751 N N . ASP B 1 88 ? 6.895 15.805 9.648 1 93.44 88 ASP B N 1
ATOM 1752 C CA . ASP B 1 88 ? 7.871 16.594 8.898 1 93.44 88 ASP B CA 1
ATOM 1753 C C . ASP B 1 88 ? 7.293 17.062 7.566 1 93.44 88 ASP B C 1
ATOM 1755 O O . ASP B 1 88 ? 7.484 16.406 6.539 1 93.44 88 ASP B O 1
ATOM 1759 N N . PRO B 1 89 ? 6.719 18.25 7.543 1 91.62 89 PRO B N 1
ATOM 1760 C CA . PRO B 1 89 ? 6.098 18.766 6.32 1 91.62 89 PRO B CA 1
ATOM 1761 C C . PRO B 1 89 ? 7.098 18.922 5.172 1 91.62 89 PRO B C 1
ATOM 1763 O O . PRO B 1 89 ? 6.719 18.812 4.004 1 91.62 89 PRO B O 1
ATOM 1766 N N . GLU B 1 90 ? 8.305 19.172 5.543 1 94.31 90 GLU B N 1
ATOM 1767 C CA . GLU B 1 90 ? 9.328 19.312 4.508 1 94.31 90 GLU B CA 1
ATOM 1768 C C . GLU B 1 90 ? 9.547 18 3.766 1 94.31 90 GLU B C 1
ATOM 1770 O O . GLU B 1 90 ? 9.742 17.984 2.549 1 94.31 90 GLU B O 1
ATOM 1775 N N . SER B 1 91 ? 9.547 16.906 4.496 1 94 91 SER B N 1
ATOM 1776 C CA . SER B 1 91 ? 9.711 15.602 3.848 1 94 91 SER B CA 1
ATOM 1777 C C . SER B 1 91 ? 8.562 15.312 2.889 1 94 91 SER B C 1
ATOM 1779 O O . SER B 1 91 ? 8.766 14.727 1.824 1 94 91 SER B O 1
ATOM 1781 N N . PHE B 1 92 ? 7.363 15.844 3.215 1 94.25 92 PHE B N 1
ATOM 1782 C CA . PHE B 1 92 ? 6.207 15.695 2.34 1 94.25 92 PHE B CA 1
ATOM 1783 C C . PHE B 1 92 ? 6.363 16.531 1.081 1 94.25 92 PHE B C 1
ATOM 1785 O O . PHE B 1 92 ? 6.152 16.047 -0.03 1 94.25 92 PHE B O 1
ATOM 1792 N N . GLN B 1 93 ? 6.699 17.672 1.343 1 94.06 93 GLN B N 1
ATOM 1793 C CA . GLN B 1 93 ? 6.867 18.578 0.211 1 94.06 93 GLN B CA 1
ATOM 1794 C C . GLN B 1 93 ? 7.93 18.062 -0.755 1 94.06 93 GLN B C 1
ATOM 1796 O O . GLN B 1 93 ? 7.746 18.109 -1.974 1 94.06 93 GLN B O 1
ATOM 1801 N N . HIS B 1 94 ? 8.992 17.531 -0.215 1 94.75 94 HIS B N 1
ATOM 1802 C CA . HIS B 1 94 ? 10.07 17.016 -1.039 1 94.75 94 HIS B CA 1
ATOM 1803 C C . HIS B 1 94 ? 9.594 15.852 -1.908 1 94.75 94 HIS B C 1
ATOM 1805 O O . HIS B 1 94 ? 9.844 15.828 -3.115 1 94.75 94 HIS B O 1
ATOM 1811 N N . VAL B 1 95 ? 8.898 14.992 -1.323 1 94.25 95 VAL B N 1
ATOM 1812 C CA . VAL B 1 95 ? 8.469 13.797 -2.049 1 94.25 95 VAL B CA 1
ATOM 1813 C C . VAL B 1 95 ? 7.375 14.172 -3.045 1 94.25 95 VAL B C 1
ATOM 1815 O O . VAL B 1 95 ? 7.414 13.75 -4.207 1 94.25 95 VAL B O 1
ATOM 1818 N N . SER B 1 96 ? 6.426 14.969 -2.689 1 92.62 96 SER B N 1
ATOM 1819 C CA . SER B 1 96 ? 5.25 15.258 -3.502 1 92.62 96 SER B CA 1
ATOM 1820 C C . SER B 1 96 ? 5.578 16.219 -4.633 1 92.62 96 SER B C 1
ATOM 1822 O O . SER B 1 96 ? 5.047 16.094 -5.738 1 92.62 96 SER B O 1
ATOM 1824 N N . GLU B 1 97 ? 6.453 17.094 -4.398 1 92.12 97 GLU B N 1
ATOM 1825 C CA . GLU B 1 97 ? 6.668 18.172 -5.367 1 92.12 97 GLU B CA 1
ATOM 1826 C C . GLU B 1 97 ? 7.914 17.906 -6.207 1 92.12 97 GLU B C 1
ATOM 1828 O O . GLU B 1 97 ? 8.078 18.5 -7.281 1 92.12 97 GLU B O 1
ATOM 1833 N N . ARG B 1 98 ? 8.797 17.094 -5.66 1 91 98 ARG B N 1
ATOM 1834 C CA . ARG B 1 98 ? 10.055 16.906 -6.371 1 91 98 ARG B CA 1
ATOM 1835 C C . ARG B 1 98 ? 10.234 15.453 -6.801 1 91 98 ARG B C 1
ATOM 1837 O O . ARG B 1 98 ? 10.312 15.164 -7.996 1 91 98 ARG B O 1
ATOM 1844 N N . CYS B 1 99 ? 10.148 14.562 -5.883 1 92.06 99 CYS B N 1
ATOM 1845 C CA . CYS B 1 99 ? 10.516 13.18 -6.152 1 92.06 99 CYS B CA 1
ATOM 1846 C C . CYS B 1 99 ? 9.508 12.523 -7.094 1 92.06 99 CYS B C 1
ATOM 1848 O O . CYS B 1 99 ? 9.898 11.906 -8.094 1 92.06 99 CYS B O 1
ATOM 1850 N N . ILE B 1 100 ? 8.258 12.727 -6.82 1 92.31 100 ILE B N 1
ATOM 1851 C CA . ILE B 1 100 ? 7.223 12.047 -7.594 1 92.31 100 ILE B CA 1
ATOM 1852 C C . ILE B 1 100 ? 7.238 12.555 -9.031 1 92.31 100 ILE B C 1
ATOM 1854 O O . ILE B 1 100 ? 7.277 11.766 -9.977 1 92.31 100 ILE B O 1
ATOM 1858 N N . PRO B 1 101 ? 7.285 13.859 -9.25 1 91.62 101 PRO B N 1
ATOM 1859 C CA . PRO B 1 101 ? 7.355 14.328 -10.641 1 91.62 101 PRO B CA 1
ATOM 1860 C C . PRO B 1 101 ? 8.594 13.82 -11.375 1 91.62 101 PRO B C 1
ATOM 1862 O O . PRO B 1 101 ? 8.5 13.406 -12.531 1 91.62 101 PRO B O 1
ATOM 1865 N N . LEU B 1 102 ? 9.703 13.805 -10.766 1 88.31 102 LEU B N 1
ATOM 1866 C CA . LEU B 1 102 ? 10.938 13.328 -11.375 1 88.31 102 LEU B CA 1
ATOM 1867 C C . LEU B 1 102 ? 10.867 11.828 -11.656 1 88.31 102 LEU B C 1
ATOM 1869 O O . LEU B 1 102 ? 11.344 11.367 -12.695 1 88.31 102 LEU B O 1
ATOM 1873 N N . PHE B 1 103 ? 10.281 11.125 -10.758 1 89.69 103 PHE B N 1
ATOM 1874 C CA . PHE B 1 103 ? 10.109 9.688 -10.914 1 89.69 103 PHE B CA 1
ATOM 1875 C C . PHE B 1 103 ? 9.234 9.375 -12.125 1 89.69 103 PHE B C 1
ATOM 1877 O O . PHE B 1 103 ? 9.586 8.516 -12.945 1 89.69 103 PHE B O 1
ATOM 1884 N N . LYS B 1 104 ? 8.164 10.055 -12.25 1 89.25 104 LYS B N 1
ATOM 1885 C CA . LYS B 1 104 ? 7.254 9.859 -13.375 1 89.25 104 LYS B CA 1
ATOM 1886 C C . LYS B 1 104 ? 7.934 10.195 -14.695 1 89.25 104 LYS B C 1
ATOM 1888 O O . LYS B 1 104 ? 7.723 9.516 -15.703 1 89.25 104 LYS B O 1
ATOM 1893 N N . GLU B 1 105 ? 8.703 11.18 -14.609 1 88.12 105 GLU B N 1
ATOM 1894 C CA . GLU B 1 105 ? 9.344 11.664 -15.828 1 88.12 105 GLU B CA 1
ATOM 1895 C C . GLU B 1 105 ? 10.477 10.742 -16.25 1 88.12 105 GLU B C 1
ATOM 1897 O O . GLU B 1 105 ? 10.656 10.477 -17.438 1 88.12 105 GLU B O 1
ATOM 1902 N N . HIS B 1 106 ? 11.203 10.164 -15.273 1 86.06 106 HIS B N 1
ATOM 1903 C CA . HIS B 1 106 ? 12.484 9.562 -15.633 1 86.06 106 HIS B CA 1
ATOM 1904 C C . HIS B 1 106 ? 12.484 8.062 -15.344 1 86.06 106 HIS B C 1
ATOM 1906 O O . HIS B 1 106 ? 13.359 7.336 -15.828 1 86.06 106 HIS B O 1
ATOM 1912 N N . VAL B 1 107 ? 11.602 7.609 -14.5 1 86.06 107 VAL B N 1
ATOM 1913 C CA . VAL B 1 107 ? 11.633 6.203 -14.109 1 86.06 107 VAL B CA 1
ATOM 1914 C C . VAL B 1 107 ? 10.422 5.477 -14.695 1 86.06 107 VAL B C 1
ATOM 1916 O O . VAL B 1 107 ? 10.578 4.59 -15.539 1 86.06 107 VAL B O 1
ATOM 1919 N N . CYS B 1 108 ? 9.242 5.91 -14.266 1 86.06 108 CYS B N 1
ATOM 1920 C CA . CYS B 1 108 ? 8.031 5.234 -14.711 1 86.06 108 CYS B CA 1
ATOM 1921 C C . CYS B 1 108 ? 6.805 6.109 -14.477 1 86.06 108 CYS B C 1
ATOM 1923 O O . CYS B 1 108 ? 6.508 6.477 -13.336 1 86.06 108 CYS B O 1
ATOM 1925 N N . ASP B 1 109 ? 6.035 6.336 -15.453 1 87 109 ASP B N 1
ATOM 1926 C CA . ASP B 1 109 ? 4.902 7.246 -15.328 1 87 109 ASP B CA 1
ATOM 1927 C C . ASP B 1 109 ? 3.625 6.488 -14.969 1 87 109 ASP B C 1
ATOM 1929 O O . ASP B 1 109 ? 2.711 7.051 -14.359 1 87 109 ASP B O 1
ATOM 1933 N N . THR B 1 110 ? 3.59 5.234 -15.203 1 88.5 110 THR B N 1
ATOM 1934 C CA .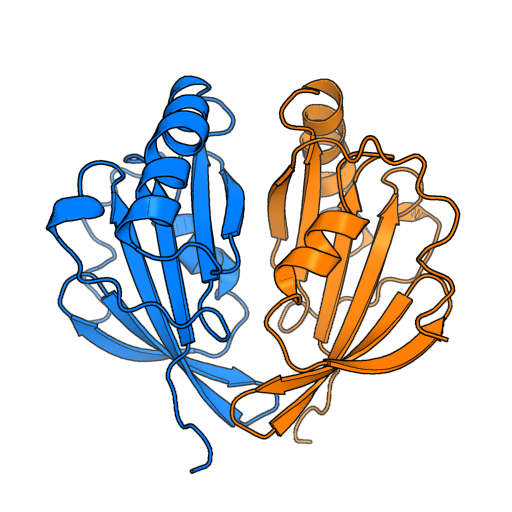 THR B 1 110 ? 2.316 4.531 -15.094 1 88.5 110 THR B CA 1
ATOM 1935 C C . THR B 1 110 ? 2.34 3.543 -13.93 1 88.5 110 THR B C 1
ATOM 1937 O O . THR B 1 110 ? 1.368 2.816 -13.711 1 88.5 110 THR B O 1
ATOM 1940 N N . MET B 1 111 ? 3.391 3.527 -13.234 1 89.31 111 MET B N 1
ATOM 1941 C CA . MET B 1 111 ? 3.482 2.633 -12.086 1 89.31 111 MET B CA 1
ATOM 1942 C C . MET B 1 111 ? 2.494 3.039 -11 1 89.31 111 MET B C 1
ATOM 1944 O O . MET B 1 111 ? 2.213 4.227 -10.82 1 89.31 111 MET B O 1
ATOM 1948 N N . THR B 1 112 ? 1.979 2.027 -10.359 1 91.38 112 THR B N 1
ATOM 1949 C CA . THR B 1 112 ? 1.123 2.309 -9.219 1 91.38 112 THR B CA 1
ATOM 1950 C C . THR B 1 112 ? 1.931 2.92 -8.078 1 91.38 112 THR B C 1
ATOM 1952 O O . THR B 1 112 ? 2.92 2.338 -7.625 1 91.38 112 THR B O 1
ATOM 1955 N N . MET B 1 113 ? 1.511 4.176 -7.715 1 93.25 113 MET B N 1
ATOM 1956 C CA . MET B 1 113 ? 2.229 4.914 -6.676 1 93.25 113 MET B CA 1
ATOM 1957 C C . MET B 1 113 ? 1.295 5.281 -5.527 1 93.25 113 MET B C 1
ATOM 1959 O O . MET B 1 113 ? 0.146 5.664 -5.754 1 93.25 113 MET B O 1
ATOM 1963 N N . VAL B 1 114 ? 1.826 5.113 -4.336 1 94.38 114 VAL B N 1
ATOM 1964 C CA . VAL B 1 114 ? 1.062 5.508 -3.156 1 94.38 114 VAL B CA 1
ATOM 1965 C C . VAL B 1 114 ? 1.928 6.379 -2.248 1 94.38 114 VAL B C 1
ATOM 1967 O O . VAL B 1 114 ? 3.127 6.133 -2.102 1 94.38 114 VAL B O 1
ATOM 1970 N N . LEU B 1 115 ? 1.303 7.449 -1.697 1 95.75 115 LEU B N 1
ATOM 1971 C CA . LEU B 1 115 ? 1.962 8.297 -0.711 1 95.75 115 LEU B CA 1
ATOM 1972 C C . LEU B 1 115 ? 1.724 7.777 0.702 1 95.75 115 LEU B C 1
ATOM 1974 O O . LEU B 1 115 ? 0.577 7.672 1.144 1 95.75 115 LEU B O 1
ATOM 1978 N N . ILE B 1 116 ? 2.818 7.461 1.378 1 96.56 116 ILE B N 1
ATOM 1979 C CA . ILE B 1 116 ? 2.736 6.797 2.672 1 96.56 116 ILE B CA 1
ATOM 1980 C C . ILE B 1 116 ? 3.311 7.703 3.758 1 96.56 116 ILE B C 1
ATOM 1982 O O . ILE B 1 116 ? 4.465 8.125 3.678 1 96.56 116 ILE B O 1
ATOM 1986 N N . GLY B 1 117 ? 2.48 7.949 4.738 1 95 117 GLY B N 1
ATOM 1987 C CA . GLY B 1 117 ? 2.947 8.648 5.926 1 95 117 GLY B CA 1
ATOM 1988 C C . GLY B 1 117 ? 3.387 7.711 7.031 1 95 117 GLY B C 1
ATOM 1989 O O . GLY B 1 117 ? 2.674 6.766 7.375 1 95 117 GLY B O 1
ATOM 1990 N N . ASN B 1 118 ? 4.578 8.016 7.59 1 94.31 118 ASN B N 1
ATOM 1991 C CA . ASN B 1 118 ? 5.141 7.168 8.641 1 94.31 118 ASN B CA 1
ATOM 1992 C C . ASN B 1 118 ? 5.59 7.996 9.844 1 94.31 118 ASN B C 1
ATOM 1994 O O . ASN B 1 118 ? 5.898 9.18 9.703 1 94.31 118 ASN B O 1
ATOM 1998 N N . LYS B 1 119 ? 5.605 7.312 10.977 1 84.69 119 LYS B N 1
ATOM 1999 C CA . LYS B 1 119 ? 6.391 7.863 12.078 1 84.69 119 LYS B CA 1
ATOM 2000 C C . LYS B 1 119 ? 7.887 7.719 11.812 1 84.69 119 LYS B C 1
ATOM 2002 O O . LYS B 1 119 ? 8.32 6.738 11.203 1 84.69 119 LYS B O 1
ATOM 2007 N N . ARG B 1 120 ? 8.578 8.695 12.156 1 79.69 120 ARG B N 1
ATOM 2008 C CA . ARG B 1 120 ? 10.016 8.688 11.93 1 79.69 120 ARG B CA 1
ATOM 2009 C C . ARG B 1 120 ? 10.672 7.484 12.609 1 79.69 120 ARG B C 1
ATOM 2011 O O . ARG B 1 120 ? 10.203 7.031 13.656 1 79.69 120 ARG B O 1
ATOM 2018 N N . ASP B 1 121 ? 11.562 6.82 11.883 1 72.56 121 ASP B N 1
ATOM 2019 C CA . ASP B 1 121 ? 12.422 5.824 12.516 1 72.56 121 ASP B CA 1
ATOM 2020 C C . ASP B 1 121 ? 13.516 6.492 13.344 1 72.56 121 ASP B C 1
ATOM 2022 O O . ASP B 1 121 ? 14.203 7.395 12.859 1 72.56 121 ASP B O 1
ATOM 2026 N N . HIS B 1 122 ? 13.289 6.684 14.664 1 61.75 122 HIS B N 1
ATOM 2027 C CA . HIS B 1 122 ? 14.383 7.242 15.453 1 61.75 122 HIS B CA 1
ATOM 2028 C C . HIS B 1 122 ? 15.539 6.254 15.562 1 61.75 122 HIS B C 1
ATOM 2030 O O . HIS B 1 122 ? 16.531 6.527 16.25 1 61.75 122 HIS B O 1
ATOM 2036 N N . ARG B 1 123 ? 15.43 5.164 15.133 1 51.88 123 ARG B N 1
ATOM 2037 C CA . ARG B 1 123 ? 16.531 4.23 15.352 1 51.88 123 ARG B CA 1
ATOM 2038 C C . ARG B 1 123 ? 17.688 4.512 14.398 1 51.88 123 ARG B C 1
ATOM 2040 O O . ARG B 1 123 ? 17.469 4.91 13.258 1 51.88 123 ARG B O 1
ATOM 2047 N N . HIS B 1 124 ? 18.719 5.148 14.852 1 47.72 124 HIS B N 1
ATOM 2048 C CA . HIS B 1 124 ? 20.016 5.121 14.195 1 47.72 124 HIS B CA 1
ATOM 2049 C C . HIS B 1 124 ? 20.281 3.768 13.547 1 47.72 124 HIS B C 1
ATOM 2051 O O . HIS B 1 124 ? 21.109 2.988 14.039 1 47.72 124 HIS B O 1
ATOM 2057 N N . ASN B 1 125 ? 19.422 3.209 12.969 1 41.06 125 ASN B N 1
ATOM 2058 C CA . ASN B 1 125 ? 19.719 1.824 12.609 1 41.06 125 ASN B CA 1
ATOM 2059 C C . ASN B 1 125 ? 20.812 1.733 11.562 1 41.06 125 ASN B C 1
ATOM 2061 O O . ASN B 1 125 ? 20.625 2.125 10.414 1 41.06 125 ASN B O 1
ATOM 2065 N N . ALA B 1 126 ? 22.062 1.841 11.836 1 34.31 126 ALA B N 1
ATOM 2066 C CA . ALA B 1 126 ? 23.219 1.201 11.195 1 34.31 126 ALA B CA 1
ATOM 2067 C C . ALA B 1 126 ? 22.859 -0.2 10.703 1 34.31 126 ALA B C 1
ATOM 2069 O O . ALA B 1 126 ? 23.156 -0.556 9.562 1 34.31 126 ALA B O 1
ATOM 2070 N N . GLU B 1 127 ? 22.766 -1.302 11.648 1 35.16 127 GLU B N 1
ATOM 2071 C CA . GLU B 1 127 ? 23.203 -2.689 11.531 1 35.16 127 GLU B CA 1
ATOM 2072 C C . GLU B 1 127 ? 22.172 -3.529 10.781 1 35.16 127 GLU B C 1
ATOM 2074 O O . GLU B 1 127 ? 22.438 -4.691 10.461 1 35.16 127 GLU B O 1
ATOM 2079 N N . VAL B 1 128 ? 20.859 -3.377 10.922 1 36.16 128 VAL B N 1
ATOM 2080 C CA . VAL B 1 128 ? 20.094 -4.605 10.766 1 36.16 128 VAL B CA 1
ATOM 2081 C C . VAL B 1 128 ? 20.109 -5.043 9.305 1 36.16 128 VAL B C 1
ATOM 2083 O O . VAL B 1 128 ? 19.438 -6 8.922 1 36.16 128 VAL B O 1
ATOM 2086 N N . VAL B 1 129 ? 20.391 -4.23 8.391 1 36.47 129 VAL B N 1
ATOM 2087 C CA . VAL B 1 129 ? 20.375 -4.953 7.125 1 36.47 129 VAL B CA 1
ATOM 2088 C C . VAL B 1 129 ? 21.266 -6.191 7.227 1 36.47 129 VAL B C 1
ATOM 2090 O O . VAL B 1 129 ? 21.422 -6.93 6.25 1 36.47 129 VAL B O 1
ATOM 2093 N N . HIS B 1 130 ? 22.141 -6.277 8.258 1 34.31 130 HIS B N 1
ATOM 2094 C CA . HIS B 1 130 ? 23.141 -7.32 8.148 1 34.31 130 HIS B CA 1
ATOM 2095 C C . HIS B 1 130 ? 22.516 -8.711 8.219 1 34.31 130 HIS B C 1
ATOM 2097 O O . HIS B 1 130 ? 22.953 -9.633 7.527 1 34.31 130 HIS B O 1
ATOM 2103 N N . ASN B 1 131 ? 21.75 -9.039 9.383 1 32.22 131 ASN B N 1
ATOM 2104 C CA . ASN B 1 131 ? 21.688 -10.445 9.75 1 32.22 131 ASN B CA 1
ATOM 2105 C C . ASN B 1 131 ? 20.75 -11.219 8.828 1 32.22 131 ASN B C 1
ATOM 2107 O O . ASN B 1 131 ? 20.406 -12.367 9.109 1 32.22 131 ASN B O 1
ATOM 2111 N N . LEU B 1 132 ? 19.984 -10.688 8.086 1 29.34 132 LEU B N 1
ATOM 2112 C CA . LEU B 1 132 ? 19.391 -11.719 7.242 1 29.34 132 LEU B CA 1
ATOM 2113 C C . LEU B 1 132 ? 20.453 -12.398 6.375 1 29.34 132 LEU B C 1
ATOM 2115 O O . LEU B 1 132 ? 20.125 -13.203 5.504 1 29.34 132 LEU B O 1
ATOM 2119 N N . SER B 1 133 ? 21.703 -12.086 6.551 1 24.64 133 SER B N 1
ATOM 2120 C CA . SER B 1 133 ? 22.656 -13.07 6.062 1 24.64 133 SER B CA 1
ATOM 2121 C C . SER B 1 133 ? 22.797 -14.242 7.035 1 24.64 133 SER B C 1
ATOM 2123 O O . SER B 1 133 ? 22.703 -14.055 8.25 1 24.64 133 SER B O 1
#